Protein AF-A0A410FUV9-F1 (afdb_monomer_lite)

InterPro domains:
  IPR019660 Putative sensory transduction regulator YbjN [PF10722] (248-368)

Structure (mmCIF, N/CA/C/O backbone):
data_AF-A0A410FUV9-F1
#
_entry.id   AF-A0A410FUV9-F1
#
loop_
_atom_site.group_PDB
_atom_site.id
_atom_site.type_symbol
_atom_site.label_atom_id
_atom_site.label_alt_id
_atom_site.label_comp_id
_atom_site.label_asym_id
_atom_site.label_entity_id
_atom_site.label_seq_id
_atom_site.pdbx_PDB_ins_code
_atom_site.Cartn_x
_atom_site.Cartn_y
_atom_site.Cartn_z
_atom_site.occupancy
_atom_site.B_iso_or_equiv
_atom_site.auth_seq_id
_atom_site.auth_comp_id
_atom_site.auth_asym_id
_atom_site.auth_atom_id
_atom_site.pdbx_PDB_model_num
ATOM 1 N N . MET A 1 1 ? -54.037 -56.346 -24.428 1.00 43.12 1 MET A N 1
ATOM 2 C CA . MET A 1 1 ? -53.684 -55.117 -23.685 1.00 43.12 1 MET A CA 1
ATOM 3 C C . MET A 1 1 ? -52.452 -55.405 -22.838 1.00 43.12 1 MET A C 1
ATOM 5 O O . MET A 1 1 ? -52.560 -56.113 -21.849 1.00 43.12 1 MET A O 1
ATOM 9 N N . LYS A 1 2 ? -51.270 -54.979 -23.299 1.00 36.81 2 LYS A N 1
ATOM 10 C CA . LYS A 1 2 ? -49.978 -55.210 -22.632 1.00 36.81 2 LYS A CA 1
ATOM 11 C C . LYS A 1 2 ? -49.550 -53.918 -21.930 1.00 36.81 2 LYS A C 1
ATOM 13 O O . LYS A 1 2 ? -49.494 -52.871 -22.563 1.00 36.81 2 LYS A O 1
ATOM 18 N N . SER A 1 3 ? -49.294 -54.020 -20.630 1.00 30.70 3 SER A N 1
ATOM 19 C CA . SER A 1 3 ? -48.785 -52.955 -19.763 1.00 30.70 3 SER A CA 1
ATOM 20 C C . SER A 1 3 ? -47.339 -52.611 -20.144 1.00 30.70 3 SER A C 1
ATOM 22 O O . SER A 1 3 ? -46.472 -53.484 -20.126 1.00 30.70 3 SER A O 1
ATOM 24 N N . ILE A 1 4 ? -47.090 -51.350 -20.502 1.00 33.69 4 ILE A N 1
ATOM 25 C CA . ILE A 1 4 ? -45.752 -50.790 -20.724 1.00 33.69 4 ILE A CA 1
ATOM 26 C C . ILE A 1 4 ? -45.329 -50.105 -19.421 1.00 33.69 4 ILE A C 1
ATOM 28 O O . ILE A 1 4 ? -45.945 -49.128 -19.001 1.00 33.69 4 ILE A O 1
ATOM 32 N N . ARG A 1 5 ? -44.290 -50.632 -18.765 1.00 33.06 5 ARG A N 1
ATOM 33 C CA . ARG A 1 5 ? -43.603 -49.967 -17.649 1.00 33.06 5 ARG A CA 1
ATOM 34 C C . ARG A 1 5 ? -42.522 -49.053 -18.225 1.00 33.06 5 ARG A C 1
ATOM 36 O O . ARG A 1 5 ? -41.547 -49.548 -18.785 1.00 33.06 5 ARG A O 1
ATOM 43 N N . ALA A 1 6 ? -42.687 -47.742 -18.081 1.00 30.83 6 ALA A N 1
ATOM 44 C CA . ALA A 1 6 ? -41.638 -46.773 -18.378 1.00 30.83 6 ALA A CA 1
ATOM 45 C C . ALA A 1 6 ? -40.547 -46.855 -17.295 1.00 30.83 6 ALA A C 1
ATOM 47 O O . ALA A 1 6 ? -40.817 -46.644 -16.114 1.00 30.83 6 ALA A O 1
ATOM 48 N N . ARG A 1 7 ? -39.318 -47.198 -17.694 1.00 32.97 7 ARG A N 1
ATOM 49 C CA . ARG A 1 7 ? -38.120 -47.036 -16.862 1.00 32.97 7 ARG A CA 1
ATOM 50 C C . ARG A 1 7 ? -37.661 -45.585 -16.990 1.00 32.97 7 ARG A C 1
ATOM 52 O O . ARG A 1 7 ? -37.255 -45.173 -18.071 1.00 32.97 7 ARG A O 1
ATOM 59 N N . VAL A 1 8 ? -37.724 -44.833 -15.897 1.00 29.80 8 VAL A N 1
ATOM 60 C CA . VAL A 1 8 ? -37.040 -43.541 -15.773 1.00 29.80 8 VAL A CA 1
ATOM 61 C C . VAL A 1 8 ? -35.556 -43.840 -15.572 1.00 29.80 8 VAL A C 1
ATOM 63 O O . VAL A 1 8 ? -35.171 -44.435 -14.568 1.00 29.80 8 VAL A O 1
ATOM 66 N N . VAL A 1 9 ? -34.735 -43.488 -16.558 1.00 30.66 9 VAL A N 1
ATOM 67 C CA . VAL A 1 9 ? -33.275 -43.472 -16.431 1.00 30.66 9 VAL A CA 1
ATOM 68 C C . VAL A 1 9 ? -32.913 -42.122 -15.824 1.00 30.66 9 VAL A C 1
ATOM 70 O O . VAL A 1 9 ? -33.067 -41.089 -16.471 1.00 30.66 9 VAL A O 1
ATOM 73 N N . LEU A 1 10 ? -32.489 -42.127 -14.562 1.00 27.89 10 LEU A N 1
ATOM 74 C CA . LEU A 1 10 ? -31.948 -40.948 -13.899 1.00 27.89 10 LEU A CA 1
ATOM 75 C C . LEU A 1 10 ? -30.506 -40.765 -14.398 1.00 27.89 10 LEU A C 1
ATOM 77 O O . LEU A 1 10 ? -29.613 -41.515 -14.008 1.00 27.89 10 LEU A O 1
ATOM 81 N N . LEU A 1 11 ? -30.291 -39.821 -15.316 1.00 28.48 11 LEU A N 1
ATOM 82 C CA . LEU A 1 11 ? -28.950 -39.396 -15.712 1.00 28.48 11 LEU A CA 1
ATOM 83 C C . LEU A 1 11 ? -28.365 -38.582 -14.549 1.00 28.48 11 LEU A C 1
ATOM 85 O O . LEU A 1 11 ? -28.756 -37.437 -14.328 1.00 28.48 11 LEU A O 1
ATOM 89 N N . ALA A 1 12 ? -27.460 -39.180 -13.778 1.00 29.84 12 ALA A N 1
ATOM 90 C CA . ALA A 1 12 ? -26.637 -38.437 -12.836 1.00 29.84 12 ALA A CA 1
ATOM 91 C C . ALA A 1 12 ? -25.629 -37.610 -13.644 1.00 29.84 12 ALA A C 1
ATOM 93 O O . ALA A 1 12 ? -24.665 -38.148 -14.188 1.00 29.84 12 ALA A O 1
ATOM 94 N N . PHE A 1 13 ? -25.876 -36.306 -13.760 1.00 28.81 13 PHE A N 1
ATOM 95 C CA . PHE A 1 13 ? -24.854 -35.360 -14.190 1.00 28.81 13 PHE A CA 1
ATOM 96 C C . PHE A 1 13 ? -23.785 -35.316 -13.098 1.00 28.81 13 PHE A C 1
ATOM 98 O O . PHE A 1 13 ? -23.990 -34.740 -12.032 1.00 28.81 13 PHE A O 1
ATOM 105 N N . VAL A 1 14 ? -22.645 -35.953 -13.359 1.00 30.31 14 VAL A N 1
ATOM 106 C CA . VAL A 1 14 ? -21.410 -35.658 -12.638 1.00 30.31 14 VAL A CA 1
ATOM 107 C C . VAL A 1 14 ? -21.011 -34.255 -13.080 1.00 30.31 14 VAL A C 1
ATOM 109 O O . VAL A 1 14 ? -20.454 -34.067 -14.160 1.00 30.31 14 VAL A O 1
ATOM 112 N N . LEU A 1 15 ? -21.367 -33.255 -12.274 1.00 33.25 15 LEU A N 1
ATOM 113 C CA . LEU A 1 15 ? -20.724 -31.948 -12.308 1.00 33.25 15 LEU A CA 1
ATOM 114 C C . LEU A 1 15 ? -19.264 -32.185 -11.927 1.00 33.25 15 LEU A C 1
ATOM 116 O O . LEU A 1 15 ? -18.910 -32.215 -10.752 1.00 33.25 15 LEU A O 1
ATOM 120 N N . GLY A 1 16 ? -18.428 -32.431 -12.935 1.00 29.56 16 GLY A N 1
ATOM 121 C CA . GLY A 1 16 ? -16.996 -32.265 -12.788 1.00 29.56 16 GLY A CA 1
ATOM 122 C C . GLY A 1 16 ? -16.773 -30.809 -12.419 1.00 29.56 16 GLY A C 1
ATOM 123 O O . GLY A 1 16 ? -17.014 -29.922 -13.237 1.00 29.56 16 GLY A O 1
ATOM 124 N N . SER A 1 17 ? -16.379 -30.563 -11.173 1.00 31.97 17 SER A N 1
ATOM 125 C CA . SER A 1 17 ? -15.788 -29.294 -10.789 1.00 31.97 17 SER A CA 1
ATOM 126 C C . SER A 1 17 ? -14.594 -29.079 -11.714 1.00 31.97 17 SER A C 1
ATOM 128 O O . SER A 1 17 ? -13.573 -29.756 -11.580 1.00 31.97 17 SER A O 1
ATOM 130 N N . LEU A 1 18 ? -14.733 -28.178 -12.684 1.00 35.41 18 LEU A N 1
ATOM 131 C CA . LEU A 1 18 ? -13.576 -27.505 -13.248 1.00 35.41 18 LEU A CA 1
ATOM 132 C C . LEU A 1 18 ? -12.922 -26.819 -12.053 1.00 35.41 18 LEU A C 1
ATOM 134 O O . LEU A 1 18 ? -13.463 -25.849 -11.526 1.00 35.41 18 LEU A O 1
ATOM 138 N N . GLY A 1 19 ? -11.854 -27.428 -11.541 1.00 27.84 19 GLY A N 1
ATOM 139 C CA . GLY A 1 19 ? -11.061 -26.844 -10.478 1.00 27.84 19 GLY A CA 1
ATOM 140 C C . GLY A 1 19 ? -10.563 -25.504 -10.984 1.00 27.84 19 GLY A C 1
ATOM 141 O O . GLY A 1 19 ? -9.732 -25.453 -11.885 1.00 27.84 19 GLY A O 1
ATOM 142 N N . ILE A 1 20 ? -11.112 -24.427 -10.435 1.00 37.38 20 ILE A N 1
ATOM 143 C CA . ILE A 1 20 ? -10.386 -23.168 -10.379 1.00 37.38 20 ILE A CA 1
ATOM 144 C C . ILE A 1 20 ? -9.153 -23.516 -9.532 1.00 37.38 20 ILE A C 1
ATOM 146 O O . ILE A 1 20 ? -9.348 -24.007 -8.414 1.00 37.38 20 ILE A O 1
ATOM 150 N N . PRO A 1 21 ? -7.918 -23.404 -10.053 1.00 34.38 21 PRO A N 1
ATOM 151 C CA . PRO A 1 21 ? -6.745 -23.590 -9.213 1.00 34.38 21 PRO A CA 1
ATOM 152 C C . PRO A 1 21 ? -6.885 -22.623 -8.039 1.00 34.38 21 PRO A C 1
ATOM 154 O O . PRO A 1 21 ? -7.267 -21.468 -8.236 1.00 34.38 21 PRO A O 1
ATOM 157 N N . ALA A 1 22 ? -6.677 -23.118 -6.822 1.00 39.94 22 ALA A N 1
ATOM 158 C CA . ALA A 1 22 ? -6.631 -22.255 -5.658 1.00 39.94 22 ALA A CA 1
ATOM 159 C C . ALA A 1 22 ? -5.528 -21.218 -5.908 1.00 39.94 22 ALA A C 1
ATOM 161 O O . ALA A 1 22 ? -4.353 -21.564 -5.948 1.00 39.94 22 ALA A O 1
ATOM 162 N N . LEU A 1 23 ? -5.917 -19.971 -6.161 1.00 49.28 23 LEU A N 1
ATOM 163 C CA . LEU A 1 23 ? -5.011 -18.841 -6.031 1.00 49.28 23 LEU A CA 1
ATOM 164 C C . LEU A 1 23 ? -4.714 -18.711 -4.538 1.00 49.28 23 LEU A C 1
ATOM 166 O O . LEU A 1 23 ? -5.659 -18.561 -3.763 1.00 49.28 23 LEU A O 1
ATOM 170 N N . GLY A 1 24 ? -3.441 -18.778 -4.145 1.00 43.69 24 GLY A N 1
ATOM 171 C CA . GLY A 1 24 ? -3.033 -18.306 -2.821 1.00 43.69 24 GLY A CA 1
ATOM 172 C C . GLY A 1 24 ? -2.138 -19.212 -1.983 1.00 43.69 24 GLY A C 1
ATOM 173 O O . GLY A 1 24 ? -2.451 -19.397 -0.812 1.00 43.69 24 GLY A O 1
ATOM 174 N N . GLU A 1 25 ? -1.007 -19.694 -2.507 1.00 53.41 25 GLU A N 1
ATOM 175 C CA . GLU A 1 25 ? 0.095 -20.135 -1.622 1.00 53.41 25 GLU A CA 1
ATOM 176 C C . GLU A 1 25 ? 1.483 -19.563 -1.987 1.00 53.41 25 GLU A C 1
ATOM 178 O O . GLU A 1 25 ? 2.405 -19.692 -1.187 1.00 53.41 25 GLU A O 1
ATOM 183 N N . GLY A 1 26 ? 1.658 -18.875 -3.125 1.00 86.06 26 GLY A N 1
ATOM 184 C CA . GLY A 1 26 ? 2.983 -18.476 -3.612 1.00 86.06 26 GLY A CA 1
ATOM 185 C C . GLY A 1 26 ? 3.250 -16.972 -3.731 1.00 86.06 26 GLY A C 1
ATOM 186 O O . GLY A 1 26 ? 3.792 -16.568 -4.752 1.00 86.06 26 GLY A O 1
ATOM 187 N N . ILE A 1 27 ? 2.935 -16.115 -2.755 1.00 95.50 27 ILE A N 1
ATOM 188 C CA . ILE A 1 27 ? 3.417 -14.714 -2.797 1.00 95.50 27 ILE A CA 1
ATOM 189 C C . ILE A 1 27 ? 4.630 -14.559 -1.880 1.00 95.50 27 ILE A C 1
ATOM 191 O O . ILE A 1 27 ? 4.509 -14.800 -0.681 1.00 95.50 27 ILE A O 1
ATOM 195 N N . LEU A 1 28 ? 5.775 -14.159 -2.434 1.00 97.12 28 LEU A N 1
ATOM 196 C CA . LEU A 1 28 ? 6.979 -13.805 -1.674 1.00 97.12 28 LEU A CA 1
ATOM 197 C C . LEU A 1 28 ? 7.137 -12.289 -1.653 1.00 97.12 28 LEU A C 1
ATOM 199 O O . LEU A 1 28 ? 7.076 -11.655 -2.707 1.00 97.12 28 LEU A O 1
ATOM 203 N N . VAL A 1 29 ? 7.365 -11.725 -0.472 1.00 97.75 29 VAL A N 1
ATOM 204 C CA . VAL A 1 29 ? 7.548 -10.287 -0.269 1.00 97.75 29 VAL A CA 1
ATOM 205 C C . VAL A 1 29 ? 8.860 -10.054 0.465 1.00 97.75 29 VAL A C 1
ATOM 207 O O . VAL A 1 29 ? 8.989 -10.484 1.608 1.00 97.75 29 VAL A O 1
ATOM 210 N N . LEU A 1 30 ? 9.801 -9.359 -0.175 1.00 97.25 30 LEU A N 1
ATOM 211 C CA . LEU A 1 30 ? 10.862 -8.643 0.532 1.00 97.25 30 LEU A CA 1
ATOM 212 C C . LEU A 1 30 ? 10.319 -7.271 0.918 1.00 97.25 30 LEU A C 1
ATOM 214 O O . LEU A 1 30 ? 9.916 -6.517 0.032 1.00 97.25 30 LEU A O 1
ATOM 218 N N . ASN A 1 31 ? 10.262 -6.986 2.217 1.00 94.31 31 ASN A N 1
ATOM 219 C CA . ASN A 1 31 ? 9.719 -5.743 2.754 1.00 94.31 31 ASN A CA 1
ATOM 220 C C . ASN A 1 31 ? 10.755 -5.034 3.635 1.00 94.31 31 ASN A C 1
ATOM 222 O O . ASN A 1 31 ? 10.816 -5.220 4.849 1.00 94.31 31 ASN A O 1
ATOM 226 N N . GLU A 1 32 ? 11.555 -4.178 3.015 1.00 91.69 32 GLU A N 1
ATOM 227 C CA . GLU A 1 32 ? 12.624 -3.431 3.662 1.00 91.69 32 GLU A CA 1
ATOM 228 C C . GLU A 1 32 ? 12.410 -1.932 3.434 1.00 91.69 32 GLU A C 1
ATOM 230 O O . GLU A 1 32 ? 12.899 -1.327 2.483 1.00 91.69 32 GLU A O 1
ATOM 235 N N . GLN A 1 33 ? 11.653 -1.308 4.336 1.00 87.81 33 GLN A N 1
ATOM 236 C CA . GLN A 1 33 ? 11.325 0.112 4.245 1.00 87.81 33 GLN A CA 1
ATOM 237 C C . GLN A 1 33 ? 12.524 0.999 4.586 1.00 87.81 33 GLN A C 1
ATOM 239 O O . GLN A 1 33 ? 13.299 0.736 5.508 1.00 87.81 33 GLN A O 1
ATOM 244 N N . CYS A 1 34 ? 12.617 2.144 3.919 1.00 85.31 34 CYS A N 1
ATOM 245 C CA . CYS A 1 34 ? 13.549 3.186 4.318 1.00 85.31 34 CYS A CA 1
ATOM 246 C C . CYS A 1 34 ? 12.968 3.998 5.490 1.00 85.31 34 CYS A C 1
ATOM 248 O O . CYS A 1 34 ? 11.949 4.684 5.348 1.00 85.31 34 CYS A O 1
ATOM 250 N N . ASN A 1 35 ? 13.644 3.972 6.643 1.00 83.75 35 ASN A N 1
ATOM 251 C CA . ASN A 1 35 ? 13.339 4.761 7.843 1.00 83.75 35 ASN A CA 1
ATOM 252 C C . ASN A 1 35 ? 11.859 4.724 8.288 1.00 83.75 35 ASN A C 1
ATOM 254 O O . ASN A 1 35 ? 11.478 3.896 9.108 1.00 83.75 35 ASN A O 1
ATOM 258 N N . LYS A 1 36 ? 11.051 5.686 7.817 1.00 80.44 36 LYS A N 1
ATOM 259 C CA . LYS A 1 36 ? 9.639 5.913 8.189 1.00 80.44 36 LYS A CA 1
ATOM 260 C C . LYS A 1 36 ? 8.681 5.830 6.993 1.00 80.44 36 LYS A C 1
ATOM 262 O O . LYS A 1 36 ? 7.549 6.297 7.100 1.00 80.44 36 LYS A O 1
ATOM 267 N N . SER A 1 37 ? 9.144 5.309 5.861 1.00 87.00 37 SER A N 1
ATOM 268 C CA . SER A 1 37 ? 8.282 5.034 4.711 1.00 87.00 37 SER A CA 1
ATOM 269 C C . SER A 1 37 ? 7.283 3.916 5.034 1.00 87.00 37 SER A C 1
ATOM 271 O O . SER A 1 37 ? 7.492 3.109 5.945 1.00 87.00 37 SER A O 1
ATOM 273 N N . ALA A 1 38 ? 6.135 3.942 4.360 1.00 90.88 38 ALA A N 1
ATOM 274 C CA . ALA A 1 38 ? 5.029 3.037 4.638 1.00 90.88 38 ALA A CA 1
ATOM 275 C C . ALA A 1 38 ? 5.177 1.691 3.909 1.00 90.88 38 ALA A C 1
ATOM 277 O O . ALA A 1 38 ? 5.318 1.657 2.690 1.00 90.88 38 ALA A O 1
ATOM 278 N N . ALA A 1 39 ? 5.013 0.586 4.642 1.00 92.50 39 ALA A N 1
ATOM 279 C CA . ALA A 1 39 ? 4.965 -0.763 4.078 1.00 92.50 39 ALA A CA 1
ATOM 280 C C . ALA A 1 39 ? 3.603 -1.048 3.419 1.00 92.50 39 ALA A C 1
ATOM 282 O O . ALA A 1 39 ? 2.671 -1.545 4.059 1.00 92.50 39 ALA A O 1
ATOM 283 N N . PHE A 1 40 ? 3.462 -0.714 2.135 1.00 95.94 40 PHE A N 1
ATOM 284 C CA . PHE A 1 40 ? 2.173 -0.821 1.444 1.00 95.94 40 PHE A CA 1
ATOM 285 C C . PHE A 1 40 ? 1.820 -2.232 0.969 1.00 95.94 40 PHE A C 1
ATOM 287 O O . PHE A 1 40 ? 0.635 -2.566 0.939 1.00 95.94 40 PHE A O 1
ATOM 294 N N . PHE A 1 41 ? 2.795 -3.081 0.634 1.00 97.19 41 PHE A N 1
ATOM 295 C CA . PHE A 1 41 ? 2.502 -4.422 0.115 1.00 97.19 41 PHE A CA 1
ATOM 296 C C . PHE A 1 41 ? 1.900 -5.386 1.140 1.00 97.19 41 PHE A C 1
ATOM 298 O O . PHE A 1 41 ? 0.873 -5.981 0.805 1.00 97.19 41 PHE A O 1
ATOM 305 N N . PRO A 1 42 ? 2.425 -5.513 2.375 1.00 95.06 42 PRO A N 1
ATOM 306 C CA . PRO A 1 42 ? 1.755 -6.294 3.417 1.00 95.06 42 PRO A CA 1
ATOM 307 C C . PRO A 1 42 ? 0.298 -5.850 3.620 1.00 95.06 42 PRO A C 1
ATOM 309 O O . PRO A 1 42 ? -0.627 -6.655 3.538 1.00 95.06 42 PRO A O 1
ATOM 312 N N . ALA A 1 43 ? 0.072 -4.536 3.740 1.00 94.12 43 ALA A N 1
ATOM 313 C CA . ALA A 1 43 ? -1.265 -3.969 3.909 1.00 94.12 43 ALA A CA 1
ATOM 314 C C . ALA A 1 43 ? -2.192 -4.225 2.703 1.00 94.12 43 ALA A C 1
ATOM 316 O O . ALA A 1 43 ? -3.389 -4.465 2.881 1.00 94.12 43 ALA A O 1
ATOM 317 N N . ALA A 1 44 ? -1.664 -4.179 1.477 1.00 95.75 44 ALA A N 1
ATOM 318 C CA . ALA A 1 44 ? -2.417 -4.491 0.266 1.00 95.75 44 ALA A CA 1
ATOM 319 C C . ALA A 1 44 ? -2.808 -5.974 0.215 1.00 95.75 44 ALA A C 1
ATOM 321 O O . ALA A 1 44 ? -3.959 -6.297 -0.074 1.00 95.75 44 ALA A O 1
ATOM 322 N N . LEU A 1 45 ? -1.879 -6.878 0.523 1.00 94.31 45 LEU A N 1
ATOM 323 C CA . LEU A 1 45 ? -2.119 -8.322 0.518 1.00 94.31 45 LEU A CA 1
ATOM 324 C C . LEU A 1 45 ? -3.162 -8.718 1.570 1.00 94.31 45 LEU A C 1
ATOM 326 O O . LEU A 1 45 ? -4.112 -9.434 1.240 1.00 94.31 45 LEU A O 1
ATOM 330 N N . ASP A 1 46 ? -3.071 -8.152 2.776 1.00 90.88 46 ASP A N 1
ATOM 331 C CA . ASP A 1 46 ? -4.078 -8.303 3.831 1.00 90.88 46 ASP A CA 1
ATOM 332 C C . ASP A 1 46 ? -5.456 -7.797 3.385 1.00 90.88 46 ASP A C 1
ATOM 334 O O . ASP A 1 46 ? -6.471 -8.482 3.551 1.00 90.88 46 ASP A O 1
ATOM 338 N N . ALA A 1 47 ? -5.514 -6.608 2.775 1.00 87.19 47 ALA A N 1
ATOM 339 C CA . ALA A 1 47 ? -6.762 -6.016 2.295 1.00 87.19 47 ALA A CA 1
ATOM 340 C C . ALA A 1 47 ? -7.425 -6.841 1.177 1.00 87.19 47 ALA A C 1
ATOM 342 O O . ALA A 1 47 ? -8.656 -6.869 1.067 1.00 87.19 47 ALA A O 1
ATOM 343 N N . LEU A 1 48 ? -6.621 -7.523 0.359 1.00 88.19 48 LEU A N 1
ATOM 344 C CA . LEU A 1 48 ? -7.084 -8.420 -0.699 1.00 88.19 48 LEU A CA 1
ATOM 345 C C . LEU A 1 48 ? -7.362 -9.848 -0.196 1.00 88.19 48 LEU A C 1
ATOM 347 O O . LEU A 1 48 ? -7.929 -10.647 -0.943 1.00 88.19 48 LEU A O 1
ATOM 351 N N . GLY A 1 49 ? -7.029 -10.161 1.061 1.00 88.06 49 GLY A N 1
ATOM 352 C CA . GLY A 1 49 ? -7.225 -11.479 1.665 1.00 88.06 49 GLY A CA 1
ATOM 353 C C . GLY A 1 49 ? -6.303 -12.554 1.087 1.00 88.06 49 GLY A C 1
ATOM 354 O O . GLY A 1 49 ? -6.720 -13.707 0.959 1.00 88.06 49 GLY A O 1
ATOM 355 N N . LEU A 1 50 ? -5.086 -12.174 0.692 1.00 87.00 50 LEU A N 1
ATOM 356 C CA . LEU A 1 50 ? -4.100 -13.061 0.080 1.00 87.00 50 LEU A CA 1
ATOM 357 C C . LEU A 1 50 ? -3.056 -13.493 1.109 1.00 87.00 50 LEU A C 1
ATOM 359 O O . LEU A 1 50 ? -2.484 -12.664 1.809 1.00 87.00 50 LEU A O 1
ATOM 363 N N . ALA A 1 51 ? -2.787 -14.796 1.174 1.00 89.69 51 ALA A N 1
ATOM 364 C CA . ALA A 1 51 ? -1.678 -15.318 1.960 1.00 89.69 51 ALA A CA 1
ATOM 365 C C . ALA A 1 51 ? -0.341 -14.998 1.276 1.00 89.69 51 ALA A C 1
ATOM 367 O O . ALA A 1 51 ? -0.228 -15.085 0.050 1.00 89.69 51 ALA A O 1
ATOM 368 N N . TYR A 1 52 ? 0.667 -14.659 2.075 1.00 93.62 52 TYR A N 1
ATOM 369 C CA . TYR A 1 52 ? 2.001 -14.323 1.594 1.00 93.62 52 TYR A CA 1
ATOM 370 C C . TYR A 1 52 ? 3.081 -14.742 2.597 1.00 93.62 52 TYR A C 1
ATOM 372 O O . TYR A 1 52 ? 2.814 -14.937 3.783 1.00 93.62 52 TYR A O 1
ATOM 380 N N . THR A 1 53 ? 4.299 -14.920 2.092 1.00 94.50 53 THR A N 1
ATOM 381 C CA . THR A 1 53 ? 5.515 -15.105 2.882 1.00 94.50 53 THR A CA 1
ATOM 382 C C . THR A 1 53 ? 6.281 -13.792 2.869 1.00 94.50 53 THR A C 1
ATOM 384 O O . THR A 1 53 ? 6.743 -13.359 1.815 1.00 94.50 53 THR A O 1
ATOM 387 N N . GLU A 1 54 ? 6.389 -13.160 4.032 1.00 94.88 54 GLU A N 1
ATOM 388 C CA . GLU A 1 54 ? 7.174 -11.943 4.232 1.00 94.88 54 GLU A CA 1
ATOM 389 C C . GLU A 1 54 ? 8.561 -12.291 4.761 1.00 94.88 54 GLU A C 1
ATOM 391 O O . GLU A 1 54 ? 8.697 -13.099 5.684 1.00 94.88 54 GLU A O 1
ATOM 396 N N . VAL A 1 55 ? 9.573 -11.658 4.187 1.00 94.56 55 VAL A N 1
ATOM 397 C CA . VAL A 1 55 ? 10.955 -11.662 4.662 1.00 94.56 55 VAL A CA 1
ATOM 398 C C . VAL A 1 55 ? 11.444 -10.218 4.720 1.00 94.56 55 VAL A C 1
ATOM 400 O O . VAL A 1 55 ? 11.038 -9.382 3.913 1.00 94.56 55 VAL A O 1
ATOM 403 N N . ASN A 1 56 ? 12.301 -9.929 5.695 1.00 92.25 56 ASN A N 1
ATOM 404 C CA . ASN A 1 56 ? 12.732 -8.565 6.023 1.00 92.25 56 ASN A CA 1
ATOM 405 C C . ASN A 1 56 ? 14.255 -8.411 5.939 1.00 92.25 56 ASN A C 1
ATOM 407 O O . ASN A 1 56 ? 14.822 -7.523 6.572 1.00 92.25 56 ASN A O 1
ATOM 411 N N . ASP A 1 57 ? 14.906 -9.330 5.231 1.00 92.44 57 ASP A N 1
ATOM 412 C CA . ASP A 1 57 ? 16.303 -9.226 4.858 1.00 92.44 57 ASP A CA 1
ATOM 413 C C . ASP A 1 57 ? 16.555 -9.941 3.529 1.00 92.44 57 ASP A C 1
ATOM 415 O O . ASP A 1 57 ? 15.926 -10.948 3.177 1.00 92.44 57 ASP A O 1
ATOM 419 N N . GLU A 1 58 ? 17.515 -9.395 2.804 1.00 94.88 58 GLU A N 1
ATOM 420 C CA . GLU A 1 58 ? 17.986 -9.870 1.511 1.00 94.88 58 GLU A CA 1
ATOM 421 C C . GLU A 1 58 ? 18.390 -11.355 1.475 1.00 94.88 58 GLU A C 1
ATOM 423 O O . GLU A 1 58 ? 18.112 -12.045 0.488 1.00 94.88 58 GLU A O 1
ATOM 428 N N . TYR A 1 59 ? 19.011 -11.878 2.535 1.00 94.31 59 TYR A N 1
ATOM 429 C CA . TYR A 1 59 ? 19.558 -13.235 2.524 1.00 94.31 59 TYR A CA 1
ATOM 430 C C . TYR A 1 59 ? 18.450 -14.281 2.672 1.00 94.31 59 TYR A C 1
ATOM 432 O O . TYR A 1 59 ? 18.412 -15.269 1.929 1.00 94.31 59 TYR A O 1
ATOM 440 N N . ASP A 1 60 ? 17.508 -14.054 3.586 1.00 94.50 60 ASP A N 1
ATOM 441 C CA . ASP A 1 60 ? 16.323 -14.897 3.735 1.00 94.50 60 ASP A CA 1
ATOM 442 C C . ASP A 1 60 ? 15.438 -14.830 2.480 1.00 94.50 60 ASP A C 1
ATOM 444 O O . ASP A 1 60 ? 14.891 -15.854 2.055 1.00 94.50 60 ASP A O 1
ATOM 448 N N . PHE A 1 61 ? 15.370 -13.671 1.814 1.00 96.44 61 PHE A N 1
ATOM 449 C CA . PHE A 1 61 ? 14.719 -13.545 0.509 1.00 96.44 61 PHE A CA 1
ATOM 450 C C . PHE A 1 61 ? 15.387 -14.392 -0.571 1.00 96.44 61 PHE A C 1
ATOM 452 O O . PHE A 1 61 ? 14.702 -15.157 -1.256 1.00 96.44 61 PHE A O 1
ATOM 459 N N . PHE A 1 62 ? 16.712 -14.318 -0.701 1.00 96.94 62 PHE A N 1
ATOM 460 C CA . PHE A 1 62 ? 17.461 -15.148 -1.641 1.00 96.94 62 PHE A CA 1
ATOM 461 C C . PHE A 1 62 ? 17.202 -16.641 -1.416 1.00 96.94 62 PHE A C 1
ATOM 463 O O . PHE A 1 62 ? 16.925 -17.390 -2.362 1.00 96.94 62 PHE A O 1
ATOM 470 N N . LEU A 1 63 ? 17.250 -17.087 -0.156 1.00 95.75 63 LEU A N 1
ATOM 471 C CA . LEU A 1 63 ? 16.980 -18.476 0.202 1.00 95.75 63 LEU A CA 1
ATOM 472 C C . LEU A 1 63 ? 15.535 -18.883 -0.103 1.00 95.75 63 LEU A C 1
ATOM 474 O O . LEU A 1 63 ? 15.314 -19.984 -0.606 1.00 95.75 63 LEU A O 1
ATOM 478 N N . ALA A 1 64 ? 14.554 -18.020 0.157 1.00 94.50 64 ALA A N 1
ATOM 479 C CA . ALA A 1 64 ? 13.152 -18.290 -0.154 1.00 94.50 64 ALA A CA 1
ATOM 480 C C . ALA A 1 64 ? 12.900 -18.366 -1.671 1.00 94.50 64 ALA A C 1
ATOM 482 O O . ALA A 1 64 ? 12.189 -19.259 -2.147 1.00 94.50 64 ALA A O 1
ATOM 483 N N . LEU A 1 65 ? 13.516 -17.468 -2.445 1.00 95.56 65 LEU A N 1
ATOM 484 C CA . LEU A 1 65 ? 13.385 -17.419 -3.900 1.00 95.56 65 LEU A CA 1
ATOM 485 C C . LEU A 1 65 ? 14.032 -18.639 -4.577 1.00 95.56 65 LEU A C 1
ATOM 487 O O . LEU A 1 65 ? 13.462 -19.199 -5.512 1.00 95.56 65 LEU A O 1
ATOM 491 N N . THR A 1 66 ? 15.196 -19.086 -4.094 1.00 95.00 66 THR A N 1
ATOM 492 C CA . THR A 1 66 ? 15.976 -20.175 -4.717 1.00 95.00 66 THR A CA 1
ATOM 493 C C . THR A 1 66 ? 15.737 -21.559 -4.104 1.00 95.00 66 THR A C 1
ATOM 495 O O . THR A 1 66 ? 15.978 -22.579 -4.753 1.00 95.00 66 THR A O 1
ATOM 498 N N . GLY A 1 67 ? 15.224 -21.626 -2.874 1.00 85.62 67 GLY A N 1
ATOM 499 C CA . GLY A 1 67 ? 15.095 -22.841 -2.061 1.00 85.62 67 GLY A CA 1
ATOM 500 C C . GLY A 1 67 ? 13.952 -23.791 -2.434 1.00 85.62 67 GLY A C 1
ATOM 501 O O . GLY A 1 67 ? 13.724 -24.769 -1.723 1.00 85.62 67 GLY A O 1
ATOM 502 N N . GLY A 1 68 ? 13.243 -23.541 -3.539 1.00 67.25 68 GLY A N 1
ATOM 503 C CA . GLY A 1 68 ? 12.200 -24.431 -4.066 1.00 67.25 68 GLY A CA 1
ATOM 504 C C . GLY A 1 68 ? 10.757 -23.973 -3.839 1.00 67.25 68 GLY A C 1
ATOM 505 O O . GLY A 1 68 ? 9.844 -24.773 -4.044 1.00 67.25 68 GLY A O 1
ATOM 506 N N . GLY A 1 69 ? 10.537 -22.715 -3.447 1.00 68.19 69 GLY A N 1
ATOM 507 C CA . GLY A 1 69 ? 9.204 -22.111 -3.460 1.00 68.19 69 GLY A CA 1
ATOM 508 C C . GLY A 1 69 ? 8.672 -21.961 -4.889 1.00 68.19 69 GLY A C 1
ATOM 509 O O . GLY A 1 69 ? 9.378 -21.488 -5.779 1.00 68.19 69 GLY A O 1
ATOM 510 N N . SER A 1 70 ? 7.426 -22.377 -5.131 1.00 82.25 70 SER A N 1
ATOM 511 C CA . SER A 1 70 ? 6.701 -22.044 -6.360 1.00 82.25 70 SER A CA 1
ATOM 512 C C . SER A 1 70 ? 5.923 -20.756 -6.125 1.00 82.25 70 SER A C 1
ATOM 514 O O . SER A 1 70 ? 4.811 -20.792 -5.597 1.00 82.25 70 SER A O 1
ATOM 516 N N . TRP A 1 71 ? 6.536 -19.629 -6.468 1.00 93.88 71 TRP A N 1
ATOM 517 C CA . TRP A 1 71 ? 5.920 -18.320 -6.303 1.00 93.88 71 TRP A CA 1
ATOM 518 C C . TRP A 1 71 ? 5.028 -17.993 -7.514 1.00 93.88 71 TRP A C 1
ATOM 520 O O . TRP A 1 71 ? 5.420 -18.186 -8.663 1.00 93.88 71 TRP A O 1
ATOM 530 N N . ASP A 1 72 ? 3.811 -17.527 -7.253 1.00 94.00 72 ASP A N 1
ATOM 531 C CA . ASP A 1 72 ? 2.888 -16.927 -8.218 1.00 94.00 72 ASP A CA 1
ATOM 532 C C . ASP A 1 72 ? 3.245 -15.452 -8.470 1.00 94.00 72 ASP A C 1
ATOM 534 O O . ASP A 1 72 ? 3.027 -14.925 -9.563 1.00 94.00 72 ASP A O 1
ATOM 538 N N . LEU A 1 73 ? 3.794 -14.786 -7.449 1.00 96.88 73 LEU A N 1
ATOM 539 C CA . LEU A 1 73 ? 4.207 -13.387 -7.466 1.00 96.88 73 LEU A CA 1
ATOM 540 C C . LEU A 1 73 ? 5.380 -13.179 -6.502 1.00 96.88 73 LEU A C 1
ATOM 542 O O . LEU A 1 73 ? 5.348 -13.634 -5.362 1.00 96.88 73 LEU A O 1
ATOM 546 N N . VAL A 1 74 ? 6.392 -12.451 -6.965 1.00 98.25 74 VAL A N 1
ATOM 547 C CA . VAL A 1 74 ? 7.492 -11.950 -6.138 1.00 98.25 74 VAL A CA 1
ATOM 548 C C . VAL A 1 74 ? 7.387 -10.428 -6.072 1.00 98.25 74 VAL A C 1
ATOM 550 O O . VAL A 1 74 ? 7.264 -9.763 -7.099 1.00 98.25 74 VAL A O 1
ATOM 553 N N . ILE A 1 75 ? 7.407 -9.880 -4.865 1.00 98.56 75 ILE A N 1
ATOM 554 C CA . ILE A 1 75 ? 7.396 -8.444 -4.589 1.00 98.56 75 ILE A CA 1
ATOM 555 C C . ILE A 1 75 ? 8.720 -8.102 -3.920 1.00 98.56 75 ILE A C 1
ATOM 557 O O . ILE A 1 75 ? 9.072 -8.688 -2.898 1.00 98.56 75 ILE A O 1
ATOM 561 N N . VAL A 1 76 ? 9.436 -7.150 -4.506 1.00 98.25 76 VAL A N 1
ATOM 562 C CA . VAL A 1 76 ? 10.663 -6.581 -3.952 1.00 98.25 76 VAL A CA 1
ATOM 563 C C . VAL A 1 76 ? 10.382 -5.127 -3.601 1.00 98.25 76 VAL A C 1
ATOM 565 O O . VAL A 1 76 ? 10.309 -4.277 -4.489 1.00 98.25 76 VAL A O 1
ATOM 568 N N . ASP A 1 77 ? 10.172 -4.862 -2.316 1.00 96.00 77 ASP A N 1
ATOM 569 C CA . ASP A 1 77 ? 10.050 -3.520 -1.757 1.00 96.00 77 ASP A CA 1
ATOM 570 C C . ASP A 1 77 ? 11.295 -3.232 -0.904 1.00 96.00 77 ASP A C 1
ATOM 572 O O . ASP A 1 77 ? 11.283 -3.446 0.306 1.00 96.00 77 ASP A O 1
ATOM 576 N N . GLU A 1 78 ? 12.401 -2.858 -1.564 1.00 93.00 78 GLU A N 1
ATOM 577 C CA . GLU A 1 78 ? 13.734 -2.782 -0.948 1.00 93.00 78 GLU A CA 1
ATOM 578 C C . GLU A 1 78 ? 14.313 -1.363 -0.932 1.00 93.00 78 GLU A C 1
ATOM 580 O O . GLU A 1 78 ? 14.623 -0.778 -1.976 1.00 93.00 78 GLU A O 1
ATOM 585 N N . TYR A 1 79 ? 14.549 -0.845 0.269 1.00 87.56 79 TYR A N 1
ATOM 586 C CA . TYR A 1 79 ? 15.125 0.473 0.512 1.00 87.56 79 TYR A CA 1
ATOM 587 C C . TYR A 1 79 ? 16.071 0.575 1.710 1.00 87.56 79 TYR A C 1
ATOM 589 O O . TYR A 1 79 ? 16.610 1.655 1.964 1.00 87.56 79 TYR A O 1
ATOM 597 N N . SER A 1 80 ? 16.269 -0.502 2.460 1.00 85.56 80 SER A N 1
ATOM 598 C CA . SER A 1 80 ? 17.078 -0.501 3.678 1.00 85.56 80 SER A CA 1
ATOM 599 C C . SER A 1 80 ? 18.491 -1.028 3.428 1.00 85.56 80 SER A C 1
ATOM 601 O O . SER A 1 80 ? 19.464 -0.513 3.990 1.00 85.56 80 SER A O 1
ATOM 603 N N . SER A 1 81 ? 18.616 -2.015 2.547 1.00 87.56 81 SER A N 1
ATOM 604 C CA . SER A 1 81 ? 19.833 -2.762 2.300 1.00 87.56 81 SER A CA 1
ATOM 605 C C . SER A 1 81 ? 20.165 -2.818 0.805 1.00 87.56 81 SER A C 1
ATOM 607 O O . SER A 1 81 ? 19.380 -2.459 -0.077 1.00 87.56 81 SER A O 1
ATOM 609 N N . ARG A 1 82 ? 21.414 -3.175 0.499 1.00 92.25 82 ARG A N 1
ATOM 610 C CA . ARG A 1 82 ? 21.838 -3.443 -0.876 1.00 92.25 82 ARG A CA 1
ATOM 611 C C . ARG A 1 82 ? 21.573 -4.914 -1.181 1.00 92.25 82 ARG A C 1
ATOM 613 O O . ARG A 1 82 ? 22.052 -5.765 -0.438 1.00 92.25 82 ARG A O 1
ATOM 620 N N . LEU A 1 83 ? 20.941 -5.190 -2.320 1.00 96.19 83 LEU A N 1
ATOM 621 C CA . LEU A 1 83 ? 20.808 -6.542 -2.854 1.00 96.19 83 LEU A CA 1
ATOM 622 C C . LEU A 1 83 ? 22.150 -7.026 -3.411 1.00 96.19 83 LEU A C 1
ATOM 624 O O . LEU A 1 83 ? 22.798 -6.306 -4.179 1.00 96.19 83 LEU A O 1
ATOM 628 N N . TYR A 1 84 ? 22.594 -8.225 -3.026 1.00 96.81 84 TYR A N 1
ATOM 629 C CA . TYR A 1 84 ? 23.799 -8.807 -3.615 1.00 96.81 84 TYR A CA 1
ATOM 630 C C . TYR A 1 84 ? 23.533 -9.288 -5.046 1.00 96.81 84 TYR A C 1
ATOM 632 O O . TYR A 1 84 ? 22.402 -9.607 -5.417 1.00 96.81 84 TYR A O 1
ATOM 640 N N . ASP A 1 85 ? 24.603 -9.385 -5.840 1.00 97.00 85 ASP A N 1
ATOM 641 C CA . ASP A 1 85 ? 24.539 -9.804 -7.245 1.00 97.00 85 ASP A CA 1
ATOM 642 C C . ASP A 1 85 ? 23.822 -11.160 -7.409 1.00 97.00 85 ASP A C 1
ATOM 644 O O . ASP A 1 85 ? 23.002 -11.305 -8.308 1.00 97.00 85 ASP A O 1
ATOM 648 N N . ASP A 1 86 ? 24.038 -12.116 -6.494 1.00 97.44 86 ASP A N 1
ATOM 649 C CA . ASP A 1 86 ? 23.364 -13.426 -6.516 1.00 97.44 86 ASP A CA 1
ATOM 650 C C . ASP A 1 86 ? 21.831 -13.304 -6.381 1.00 97.44 86 ASP A C 1
ATOM 652 O O . ASP A 1 86 ? 21.081 -14.069 -6.995 1.00 97.44 86 ASP A O 1
ATOM 656 N N . THR A 1 87 ? 21.346 -12.324 -5.615 1.00 97.94 87 THR A N 1
ATOM 657 C CA . THR A 1 87 ? 19.914 -12.051 -5.430 1.00 97.94 87 THR A CA 1
ATOM 658 C C . THR A 1 87 ? 19.315 -11.361 -6.642 1.00 97.94 87 THR A C 1
ATOM 660 O O . THR A 1 87 ? 18.243 -11.757 -7.107 1.00 97.94 87 THR A O 1
ATOM 663 N N . LEU A 1 88 ? 20.022 -10.383 -7.210 1.00 98.38 88 LEU A N 1
ATOM 664 C CA . LEU A 1 88 ? 19.622 -9.737 -8.461 1.00 98.38 88 LEU A CA 1
ATOM 665 C C . LEU A 1 88 ? 19.567 -10.753 -9.615 1.00 98.38 88 LEU A C 1
ATOM 667 O O . LEU A 1 88 ? 18.584 -10.792 -10.360 1.00 98.38 88 LEU A O 1
ATOM 671 N N . ASP A 1 89 ? 20.562 -11.636 -9.711 1.00 98.06 89 ASP A N 1
ATOM 672 C CA . ASP A 1 89 ? 20.601 -12.729 -10.683 1.00 98.06 89 ASP A CA 1
ATOM 673 C C . ASP A 1 89 ? 19.451 -13.723 -10.465 1.00 98.06 89 ASP A C 1
ATOM 675 O O . ASP A 1 89 ? 18.831 -14.171 -11.434 1.00 98.06 89 ASP A O 1
ATOM 679 N N . ALA A 1 90 ? 19.109 -14.044 -9.212 1.00 97.94 90 ALA A N 1
ATOM 680 C CA . ALA A 1 90 ? 17.972 -14.907 -8.894 1.00 97.94 90 ALA A CA 1
ATOM 681 C C . ALA A 1 90 ? 16.628 -14.279 -9.308 1.00 97.94 90 ALA A C 1
ATOM 683 O O . ALA A 1 90 ? 15.787 -14.967 -9.897 1.00 97.94 90 ALA A O 1
ATOM 684 N N . ILE A 1 91 ? 16.436 -12.976 -9.071 1.00 98.44 91 ILE A N 1
ATOM 685 C CA . ILE A 1 91 ? 15.248 -12.234 -9.523 1.00 98.44 91 ILE A CA 1
ATOM 686 C C . ILE A 1 91 ? 15.169 -12.254 -11.055 1.00 98.44 91 ILE A C 1
ATOM 688 O O . ILE A 1 91 ? 14.131 -12.610 -11.622 1.00 98.44 91 ILE A O 1
ATOM 692 N N . ALA A 1 92 ? 16.267 -11.933 -11.743 1.00 98.38 92 ALA A N 1
ATOM 693 C CA . ALA A 1 92 ? 16.321 -11.945 -13.201 1.00 98.38 92 ALA A CA 1
ATOM 694 C C . ALA A 1 92 ? 16.036 -13.345 -13.775 1.00 98.38 92 ALA A C 1
ATOM 696 O O . ALA A 1 92 ? 15.252 -13.489 -14.719 1.00 98.38 92 ALA A O 1
ATOM 697 N N . ALA A 1 93 ? 16.604 -14.396 -13.178 1.00 97.25 93 ALA A N 1
ATOM 698 C CA . ALA A 1 93 ? 16.349 -15.780 -13.568 1.00 97.25 93 ALA A CA 1
ATOM 699 C C . ALA A 1 93 ? 14.874 -16.170 -13.384 1.00 97.25 93 ALA A C 1
ATOM 701 O O . ALA A 1 93 ? 14.301 -16.835 -14.252 1.00 97.25 93 ALA A O 1
ATOM 702 N N . TYR A 1 94 ? 14.236 -15.720 -12.301 1.00 97.25 94 TYR A N 1
ATOM 703 C CA . TYR A 1 94 ? 12.813 -15.942 -12.060 1.00 97.25 94 TYR A CA 1
ATOM 704 C C . TYR A 1 94 ? 11.933 -15.256 -13.122 1.00 97.25 94 TYR A C 1
ATOM 706 O O . TYR A 1 94 ? 11.0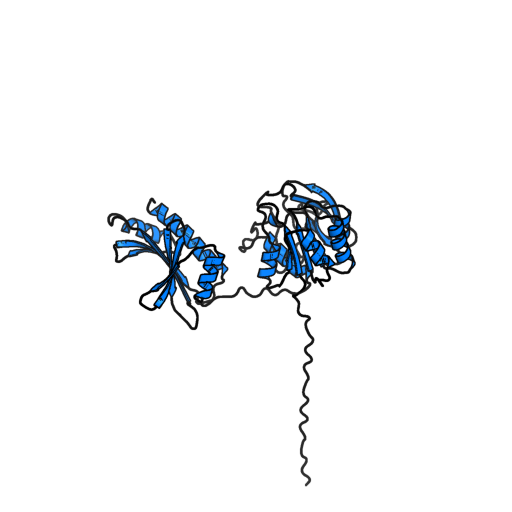09 -15.880 -13.651 1.00 97.25 94 TYR A O 1
ATOM 714 N N . ILE A 1 95 ? 12.261 -14.024 -13.531 1.00 96.94 95 ILE A N 1
ATOM 715 C CA . ILE A 1 95 ? 11.569 -13.320 -14.628 1.00 96.94 95 ILE A CA 1
ATOM 716 C C . ILE A 1 95 ? 11.697 -14.094 -15.949 1.00 96.94 95 ILE A C 1
ATOM 718 O O . ILE A 1 95 ? 10.690 -14.341 -16.631 1.00 96.94 95 ILE A O 1
ATOM 722 N N . VAL A 1 96 ? 12.918 -14.524 -16.293 1.00 95.06 96 VAL A N 1
ATOM 723 C CA . VAL A 1 96 ? 13.211 -15.315 -17.503 1.00 95.06 96 VAL A CA 1
ATOM 724 C C . VAL A 1 96 ? 12.449 -16.643 -17.502 1.00 95.06 96 VAL A C 1
ATOM 726 O O . VAL A 1 96 ? 11.974 -17.082 -18.550 1.00 95.06 96 VAL A O 1
ATOM 729 N N . ALA A 1 97 ? 12.273 -17.264 -16.334 1.00 93.75 97 ALA A N 1
ATOM 730 C CA . ALA A 1 97 ? 11.545 -18.520 -16.175 1.00 93.75 97 ALA A CA 1
ATOM 731 C C . ALA A 1 97 ? 10.015 -18.396 -16.318 1.00 93.75 97 ALA A C 1
ATOM 733 O O . ALA A 1 97 ? 9.321 -19.411 -16.267 1.00 93.75 97 ALA A O 1
ATOM 734 N N . GLY A 1 98 ? 9.472 -17.191 -16.514 1.00 91.38 98 GLY A N 1
ATOM 735 C CA . GLY A 1 98 ? 8.024 -16.979 -16.611 1.00 91.38 98 GLY A CA 1
ATOM 736 C C . GLY A 1 98 ? 7.401 -16.329 -15.372 1.00 91.38 98 GLY A C 1
ATOM 737 O O . GLY A 1 98 ? 6.194 -16.085 -15.370 1.00 91.38 98 GLY A O 1
ATOM 738 N N . GLY A 1 99 ? 8.204 -16.014 -14.353 1.00 94.56 99 GLY A N 1
ATOM 739 C CA . GLY A 1 99 ? 7.758 -15.415 -13.101 1.00 94.56 99 GLY A CA 1
ATOM 740 C C . GLY A 1 99 ? 7.126 -14.034 -13.267 1.00 94.56 99 GLY A C 1
ATOM 741 O O . GLY A 1 99 ? 7.331 -13.349 -14.277 1.00 94.56 99 GLY A O 1
ATOM 742 N N . ARG A 1 100 ? 6.337 -13.644 -12.263 1.00 97.62 100 ARG A N 1
ATOM 743 C CA . ARG A 1 100 ? 5.720 -12.318 -12.146 1.00 97.62 100 ARG A CA 1
ATOM 744 C C . ARG A 1 100 ? 6.387 -11.544 -11.018 1.00 97.62 100 ARG A C 1
ATOM 746 O O . ARG A 1 100 ? 6.487 -12.078 -9.913 1.00 97.62 100 ARG A O 1
ATOM 753 N N . VAL A 1 101 ? 6.843 -10.325 -11.296 1.00 98.50 101 VAL A N 1
ATOM 754 C CA . VAL A 1 101 ? 7.641 -9.543 -10.341 1.00 98.50 101 VAL A CA 1
ATOM 755 C C . VAL A 1 101 ? 7.182 -8.097 -10.281 1.00 98.50 101 VAL A C 1
ATOM 757 O O . VAL A 1 101 ? 7.060 -7.438 -11.311 1.00 98.50 101 VAL A O 1
ATOM 760 N N . TYR A 1 102 ? 6.981 -7.595 -9.071 1.00 98.75 102 TYR A N 1
ATOM 761 C CA . TYR A 1 102 ? 7.032 -6.166 -8.796 1.00 98.75 102 TYR A CA 1
ATOM 762 C C . TYR A 1 102 ? 8.368 -5.832 -8.133 1.00 98.75 102 TYR A C 1
ATOM 764 O O . TYR A 1 102 ? 8.810 -6.581 -7.261 1.00 98.75 102 TYR A O 1
ATOM 772 N N . MET A 1 103 ? 8.988 -4.714 -8.509 1.00 98.44 103 MET A N 1
ATOM 773 C CA . MET A 1 103 ? 10.185 -4.228 -7.828 1.00 98.44 103 MET A CA 1
ATOM 774 C C . MET A 1 103 ? 10.234 -2.705 -7.754 1.00 98.44 103 MET A C 1
ATOM 776 O O . MET A 1 103 ? 10.113 -2.022 -8.774 1.00 98.44 103 MET A O 1
ATOM 780 N N . ASN A 1 104 ? 10.499 -2.204 -6.549 1.00 95.44 104 ASN A N 1
ATOM 781 C CA . ASN A 1 104 ? 11.112 -0.906 -6.311 1.00 95.44 104 ASN A CA 1
ATOM 782 C C . ASN A 1 104 ? 12.414 -1.103 -5.529 1.00 95.44 104 ASN A C 1
ATOM 784 O O . ASN A 1 104 ? 12.484 -1.909 -4.604 1.00 95.44 104 ASN A O 1
ATOM 788 N N . TYR A 1 105 ? 13.455 -0.383 -5.929 1.00 94.19 105 TYR A N 1
ATOM 789 C CA . TYR A 1 105 ? 14.792 -0.510 -5.361 1.00 94.19 105 TYR A CA 1
ATOM 790 C C . TYR A 1 105 ? 15.528 0.827 -5.463 1.00 94.19 105 TYR A C 1
ATOM 792 O O . TYR A 1 105 ? 15.276 1.602 -6.385 1.00 94.19 105 TYR A O 1
ATOM 800 N N . TRP A 1 106 ? 16.416 1.143 -4.522 1.00 91.12 106 TRP A N 1
ATOM 801 C CA . TRP A 1 106 ? 17.172 2.402 -4.562 1.00 91.12 106 TRP A CA 1
ATOM 802 C C . TRP A 1 106 ? 18.424 2.326 -5.439 1.00 91.12 106 TRP A C 1
ATOM 804 O O . TRP A 1 106 ? 18.773 3.305 -6.101 1.00 91.12 106 TRP A O 1
ATOM 814 N N . GLU A 1 107 ? 19.083 1.166 -5.488 1.00 92.88 107 GLU A N 1
ATOM 815 C CA . GLU A 1 107 ? 20.362 0.976 -6.187 1.00 92.88 107 GLU A CA 1
ATOM 816 C C . GLU A 1 107 ? 20.183 0.242 -7.526 1.00 92.88 107 GLU A C 1
ATOM 818 O O . GLU A 1 107 ? 20.884 -0.717 -7.837 1.00 92.88 107 GLU A O 1
ATOM 823 N N . TRP A 1 108 ? 19.215 0.681 -8.336 1.00 95.56 108 TRP A N 1
ATOM 824 C CA . TRP A 1 108 ? 19.019 0.146 -9.685 1.00 95.56 108 TRP A CA 1
ATOM 825 C C . TRP A 1 108 ? 20.304 0.154 -10.516 1.00 95.56 108 TRP A C 1
ATOM 827 O O . TRP A 1 108 ? 20.962 1.181 -10.668 1.00 95.56 108 TRP A O 1
ATOM 837 N N . ASP A 1 109 ? 20.593 -0.975 -11.157 1.00 95.00 109 ASP A N 1
ATOM 838 C CA . ASP A 1 109 ? 21.624 -1.067 -12.180 1.00 95.00 109 ASP A CA 1
ATOM 839 C C . ASP A 1 109 ? 21.042 -1.450 -13.547 1.00 95.00 109 ASP A C 1
ATOM 841 O O . ASP A 1 109 ? 19.857 -1.754 -13.718 1.00 95.00 109 ASP A O 1
ATOM 845 N N . LYS A 1 110 ? 21.908 -1.414 -14.562 1.00 97.44 110 LYS A N 1
ATOM 846 C CA . LYS A 1 110 ? 21.524 -1.703 -15.947 1.00 97.44 110 LYS A CA 1
ATOM 847 C C . LYS A 1 110 ? 21.112 -3.155 -16.168 1.00 97.44 110 LYS A C 1
ATOM 849 O O . LYS A 1 110 ? 20.317 -3.400 -17.069 1.00 97.44 110 LYS A O 1
ATOM 854 N N . ALA A 1 111 ? 21.687 -4.102 -15.431 1.00 97.19 111 ALA A N 1
ATOM 855 C CA . ALA A 1 111 ? 21.428 -5.521 -15.620 1.00 97.19 111 ALA A CA 1
ATOM 856 C C . ALA A 1 111 ? 20.034 -5.881 -15.099 1.00 97.19 111 ALA A C 1
ATOM 858 O O . ALA A 1 111 ? 19.232 -6.435 -15.854 1.00 97.19 111 ALA A O 1
ATOM 859 N N . ILE A 1 112 ? 19.710 -5.490 -13.865 1.00 97.69 112 ILE A N 1
ATOM 860 C CA . ILE A 1 112 ? 18.391 -5.767 -13.297 1.00 97.69 112 ILE A CA 1
ATOM 861 C C . ILE A 1 112 ? 17.298 -4.940 -13.983 1.00 97.69 112 ILE A C 1
ATOM 863 O O . ILE A 1 112 ? 16.259 -5.497 -14.321 1.00 97.69 112 ILE A O 1
ATOM 867 N N . ALA A 1 113 ? 17.535 -3.664 -14.326 1.00 98.38 113 ALA A N 1
ATOM 868 C CA . ALA A 1 113 ? 16.565 -2.878 -15.101 1.00 98.38 113 ALA A CA 1
ATOM 869 C C . ALA A 1 113 ? 16.252 -3.524 -16.465 1.00 98.38 113 ALA A C 1
ATOM 871 O O . ALA A 1 113 ? 15.091 -3.589 -16.876 1.00 98.38 113 ALA A O 1
ATOM 872 N N . ALA A 1 114 ? 17.264 -4.081 -17.142 1.00 98.12 114 ALA A N 1
ATOM 873 C CA . ALA A 1 114 ? 17.067 -4.781 -18.408 1.00 98.12 114 ALA A CA 1
ATOM 874 C C . ALA A 1 114 ? 16.209 -6.049 -18.264 1.00 98.12 114 ALA A C 1
ATOM 876 O O . ALA A 1 114 ? 15.465 -6.372 -19.190 1.00 98.12 114 ALA A O 1
ATOM 877 N N . ALA A 1 115 ? 16.249 -6.738 -17.116 1.00 98.12 115 ALA A N 1
ATOM 878 C CA . ALA A 1 115 ? 15.368 -7.879 -16.845 1.00 98.12 115 ALA A CA 1
ATOM 879 C C . ALA A 1 115 ? 13.879 -7.477 -16.817 1.00 98.12 115 ALA A C 1
ATOM 881 O O . ALA A 1 115 ? 13.015 -8.282 -17.159 1.00 98.12 115 ALA A O 1
ATOM 882 N N . PHE A 1 116 ? 13.575 -6.217 -16.494 1.00 98.38 116 PHE A N 1
ATOM 883 C CA . PHE A 1 116 ? 12.228 -5.635 -16.535 1.00 98.38 116 PHE A CA 1
ATOM 884 C C . PHE A 1 116 ? 11.863 -5.028 -17.899 1.00 98.38 116 PHE A C 1
ATOM 886 O O . PHE A 1 116 ? 10.835 -4.363 -18.007 1.00 98.38 116 PHE A O 1
ATOM 893 N N . GLU A 1 117 ? 12.679 -5.245 -18.936 1.00 97.00 117 GLU A N 1
ATOM 894 C CA . GLU A 1 117 ? 12.558 -4.563 -20.230 1.00 97.00 117 GLU A CA 1
ATOM 895 C C . GLU A 1 117 ? 12.621 -3.030 -20.094 1.00 97.00 117 GLU A C 1
ATOM 897 O O . GLU A 1 117 ? 11.886 -2.291 -20.749 1.00 97.00 117 GLU A O 1
ATOM 902 N N . ALA A 1 118 ? 13.527 -2.538 -19.248 1.00 98.38 118 ALA A N 1
ATOM 903 C CA . ALA A 1 118 ? 13.767 -1.116 -19.043 1.00 98.38 118 ALA A CA 1
ATOM 904 C C . ALA A 1 118 ? 15.255 -0.760 -19.177 1.00 98.38 118 ALA A C 1
ATOM 906 O O . ALA A 1 118 ? 16.149 -1.593 -19.035 1.00 98.38 118 ALA A O 1
ATOM 907 N N . GLU A 1 119 ? 15.532 0.511 -19.447 1.00 98.38 119 GLU A N 1
ATOM 908 C CA . GLU A 1 119 ? 16.854 1.111 -19.279 1.00 98.38 119 GLU A CA 1
ATOM 909 C C . GLU A 1 119 ? 16.795 2.124 -18.139 1.00 98.38 119 GLU A C 1
ATOM 911 O O . GLU A 1 119 ? 15.937 3.007 -18.144 1.00 98.38 119 GLU A O 1
ATOM 916 N N . VAL A 1 120 ? 17.724 1.993 -17.189 1.00 98.44 120 VAL A N 1
ATOM 917 C CA . VAL A 1 120 ? 17.910 2.934 -16.080 1.00 98.44 120 VAL A CA 1
ATOM 918 C C . VAL A 1 120 ? 18.756 4.134 -16.520 1.00 98.44 120 VAL A C 1
ATOM 920 O O . VAL A 1 120 ? 19.773 3.987 -17.208 1.00 98.44 120 VAL A O 1
ATOM 923 N N . GLY A 1 121 ? 18.302 5.323 -16.141 1.00 97.69 121 GLY A N 1
ATOM 924 C CA . GLY A 1 121 ? 18.979 6.606 -16.279 1.00 97.69 121 GLY A CA 1
ATOM 925 C C . GLY A 1 121 ? 19.671 7.023 -14.984 1.00 97.69 121 GLY A C 1
ATOM 926 O O . GLY A 1 121 ? 20.200 6.190 -14.253 1.00 97.69 121 GLY A O 1
ATOM 927 N N . ASP A 1 122 ? 19.691 8.327 -14.715 1.00 97.06 122 ASP A N 1
ATOM 928 C CA . ASP A 1 122 ? 20.277 8.855 -13.483 1.00 97.06 122 ASP A CA 1
ATOM 929 C C . ASP A 1 122 ? 19.413 8.509 -12.256 1.00 97.06 122 ASP A C 1
ATOM 931 O O . ASP A 1 122 ? 18.199 8.312 -12.356 1.00 97.06 122 ASP A O 1
ATOM 935 N N . HIS A 1 123 ? 20.042 8.470 -11.083 1.00 95.88 123 HIS A N 1
ATOM 936 C CA . HIS A 1 123 ? 19.337 8.409 -9.804 1.00 95.88 123 HIS A CA 1
ATOM 937 C C . HIS A 1 123 ? 18.970 9.816 -9.340 1.00 95.88 123 HIS A C 1
ATOM 939 O O . HIS A 1 123 ? 19.645 10.794 -9.677 1.00 95.88 123 HIS A O 1
ATOM 945 N N . TYR A 1 124 ? 17.919 9.915 -8.535 1.00 94.81 124 TYR A N 1
ATOM 946 C CA . TYR A 1 124 ? 17.515 11.158 -7.894 1.00 94.81 124 TYR A CA 1
ATOM 947 C C . TYR A 1 124 ? 17.389 10.984 -6.373 1.00 94.81 124 TYR A C 1
ATOM 949 O O . TYR A 1 124 ? 17.278 9.871 -5.852 1.00 94.81 124 TYR A O 1
ATOM 957 N N . PHE A 1 125 ? 17.477 12.108 -5.661 1.00 94.62 125 PHE A N 1
ATOM 958 C CA . PHE A 1 125 ? 17.649 12.169 -4.199 1.00 94.62 125 PHE A CA 1
ATOM 959 C C . PHE A 1 125 ? 16.675 13.153 -3.529 1.00 94.62 125 PHE A C 1
ATOM 961 O O . PHE A 1 125 ? 16.862 13.535 -2.378 1.00 94.62 125 PHE A O 1
ATOM 968 N N . ASP A 1 126 ? 15.684 13.613 -4.294 1.00 93.88 126 ASP A N 1
ATOM 969 C CA . ASP A 1 126 ? 14.527 14.334 -3.784 1.00 93.88 126 ASP A CA 1
ATOM 970 C C . ASP A 1 126 ? 13.275 13.645 -4.345 1.00 93.88 126 ASP A C 1
ATOM 972 O O . ASP A 1 126 ? 13.254 13.380 -5.549 1.00 93.88 126 ASP A O 1
ATOM 976 N N . PRO A 1 127 ? 12.219 13.378 -3.556 1.00 92.62 127 PRO A N 1
ATOM 977 C CA . PRO A 1 127 ? 11.011 12.743 -4.064 1.00 92.62 127 PRO A CA 1
ATOM 978 C C . PRO A 1 127 ? 10.332 13.605 -5.131 1.00 92.62 127 PRO A C 1
ATOM 980 O O . PRO A 1 127 ? 10.096 14.799 -4.930 1.00 92.62 127 PRO A O 1
ATOM 983 N N . ILE A 1 128 ? 9.966 12.988 -6.255 1.00 95.62 128 ILE A N 1
ATOM 984 C CA . ILE A 1 128 ? 9.343 13.667 -7.398 1.00 95.62 128 ILE A CA 1
ATOM 985 C C . ILE A 1 128 ? 7.925 13.112 -7.604 1.00 95.62 128 ILE A C 1
ATOM 987 O O . ILE A 1 128 ? 7.736 11.896 -7.513 1.00 95.62 128 ILE A O 1
ATOM 991 N N . PRO A 1 129 ? 6.921 13.962 -7.900 1.00 96.69 129 PRO A N 1
ATOM 992 C CA . PRO A 1 129 ? 5.594 13.504 -8.302 1.00 96.69 129 PRO A CA 1
ATOM 993 C C . PRO A 1 129 ? 5.621 12.603 -9.540 1.00 96.69 129 PRO A C 1
ATOM 995 O O . PRO A 1 129 ? 6.377 12.851 -10.482 1.00 96.69 129 PRO A O 1
ATOM 998 N N . ILE A 1 130 ? 4.738 11.607 -9.567 1.00 97.88 130 ILE A N 1
ATOM 999 C CA . ILE A 1 130 ? 4.556 10.709 -10.708 1.00 97.88 130 ILE A CA 1
ATOM 1000 C C . ILE A 1 130 ? 3.247 11.063 -11.417 1.00 97.88 130 ILE A C 1
ATOM 1002 O O . ILE A 1 130 ? 2.152 10.952 -10.862 1.00 97.88 130 ILE A O 1
ATOM 1006 N N . TYR A 1 131 ? 3.370 11.478 -12.672 1.00 97.12 131 TYR A N 1
ATOM 1007 C CA . TYR A 1 131 ? 2.280 11.830 -13.567 1.00 97.12 131 TYR A CA 1
ATOM 1008 C C . TYR A 1 131 ? 1.826 10.614 -14.366 1.00 97.12 131 TYR A C 1
ATOM 1010 O O . TYR A 1 131 ? 2.625 9.886 -14.954 1.00 97.12 131 TYR A O 1
ATOM 1018 N N . VAL A 1 132 ? 0.514 10.436 -14.430 1.00 94.75 132 VAL A N 1
ATOM 1019 C CA . VAL A 1 132 ? -0.129 9.370 -15.194 1.00 94.75 132 VAL A CA 1
ATOM 1020 C C . VAL A 1 132 ? -0.066 9.666 -16.694 1.00 94.75 132 VAL A C 1
ATOM 1022 O O . VAL A 1 132 ? -0.553 10.708 -17.133 1.00 94.75 132 VAL A O 1
ATOM 1025 N N . TRP A 1 133 ? 0.468 8.730 -17.484 1.00 94.06 133 TRP A N 1
ATOM 1026 C CA . TRP A 1 133 ? 0.469 8.807 -18.953 1.00 94.06 133 TRP A CA 1
ATOM 1027 C C . TRP A 1 133 ? -0.599 7.898 -19.566 1.00 94.06 133 TRP A C 1
ATOM 1029 O O . TRP A 1 133 ? -1.333 8.318 -20.457 1.00 94.06 133 TRP A O 1
ATOM 1039 N N . GLU A 1 134 ? -0.764 6.692 -19.020 1.00 92.06 134 GLU A N 1
ATOM 1040 C CA . GLU A 1 134 ? -1.722 5.686 -19.490 1.00 92.06 134 GLU A CA 1
ATOM 1041 C C . GLU A 1 134 ? -2.901 5.533 -18.518 1.00 92.06 134 GLU A C 1
ATOM 1043 O O . GLU A 1 134 ? -3.084 4.501 -17.875 1.00 92.06 134 GLU A O 1
ATOM 1048 N N . ALA A 1 135 ? -3.740 6.568 -18.404 1.00 91.62 135 ALA A N 1
ATOM 1049 C CA . ALA A 1 135 ? -4.811 6.651 -17.395 1.00 91.62 135 ALA A CA 1
ATOM 1050 C C . ALA A 1 135 ? -5.848 5.510 -17.419 1.00 91.62 135 ALA A C 1
ATOM 1052 O O . ALA A 1 135 ? -6.556 5.300 -16.439 1.00 91.62 135 ALA A O 1
ATOM 1053 N N . ALA A 1 136 ? -5.966 4.781 -18.532 1.00 89.31 136 ALA A N 1
ATOM 1054 C CA . ALA A 1 136 ? -6.866 3.634 -18.654 1.00 89.31 136 ALA A CA 1
ATOM 1055 C C . ALA A 1 136 ? -6.214 2.299 -18.247 1.00 89.31 136 ALA A C 1
ATOM 1057 O O . ALA A 1 136 ? -6.881 1.263 -18.279 1.00 89.31 136 ALA A O 1
ATOM 1058 N N . HIS A 1 137 ? -4.922 2.290 -17.906 1.00 93.06 137 HIS A N 1
ATOM 1059 C CA . HIS A 1 137 ? -4.202 1.065 -17.585 1.00 93.06 137 HIS A CA 1
ATOM 1060 C C . HIS A 1 137 ? -4.728 0.435 -16.277 1.00 93.06 137 HIS A C 1
ATOM 1062 O O . HIS A 1 137 ? -5.020 1.161 -15.321 1.00 93.06 137 HIS A O 1
ATOM 1068 N N . PRO A 1 138 ? -4.830 -0.907 -16.171 1.00 92.88 138 PRO A N 1
ATOM 1069 C CA . PRO A 1 138 ? -5.313 -1.574 -14.958 1.00 92.88 138 PRO A CA 1
ATOM 1070 C C . PRO A 1 138 ? -4.539 -1.219 -13.684 1.00 92.88 138 PRO A C 1
ATOM 1072 O O . PRO A 1 138 ? -5.154 -1.092 -12.632 1.00 92.88 138 PRO A O 1
ATOM 1075 N N . LEU A 1 139 ? -3.228 -0.963 -13.787 1.00 93.81 139 LEU A N 1
ATOM 1076 C CA . LEU A 1 139 ? -2.411 -0.493 -12.654 1.00 93.81 139 LEU A CA 1
ATOM 1077 C C . LEU A 1 139 ? -2.912 0.811 -12.021 1.00 93.81 139 LEU A C 1
ATOM 1079 O O . LEU A 1 139 ? -2.587 1.094 -10.875 1.00 93.81 139 LEU A O 1
ATOM 1083 N N . LEU A 1 140 ? -3.704 1.598 -12.747 1.00 94.62 140 LEU A N 1
ATOM 1084 C CA . LEU A 1 140 ? -4.230 2.880 -12.282 1.00 94.62 140 LEU A CA 1
ATOM 1085 C C . LEU A 1 140 ? -5.747 2.858 -12.076 1.00 94.62 140 LEU A C 1
ATOM 1087 O O . LEU A 1 140 ? -6.331 3.858 -11.675 1.00 94.62 140 LEU A O 1
ATOM 1091 N N . THR A 1 141 ? -6.409 1.740 -12.381 1.00 92.88 141 THR A N 1
ATOM 1092 C CA . THR A 1 141 ? -7.879 1.689 -12.427 1.00 92.88 141 THR A CA 1
ATOM 1093 C C . THR A 1 141 ? -8.493 0.485 -11.727 1.00 92.88 141 THR A C 1
ATOM 1095 O O . THR A 1 141 ? -9.703 0.485 -11.497 1.00 92.88 141 THR A O 1
ATOM 1098 N N . THR A 1 142 ? -7.723 -0.564 -11.414 1.00 91.19 142 THR A N 1
ATOM 1099 C CA . THR A 1 142 ? -8.273 -1.814 -10.878 1.00 91.19 142 THR A CA 1
ATOM 1100 C C . THR A 1 142 ? -7.375 -2.428 -9.802 1.00 91.19 142 THR A C 1
ATOM 1102 O O . THR A 1 142 ? -6.246 -2.786 -10.125 1.00 91.19 142 THR A O 1
ATOM 1105 N N . PRO A 1 143 ? -7.890 -2.669 -8.577 1.00 91.94 143 PRO A N 1
ATOM 1106 C CA . PRO A 1 143 ? -9.257 -2.399 -8.115 1.00 91.94 143 PRO A CA 1
ATOM 1107 C C . PRO A 1 143 ? -9.523 -0.942 -7.684 1.00 91.94 143 PRO A C 1
ATOM 1109 O O . PRO A 1 143 ? -10.660 -0.645 -7.305 1.00 91.94 143 PRO A O 1
ATOM 1112 N N . ASN A 1 144 ? -8.514 -0.069 -7.679 1.00 92.31 144 ASN A N 1
ATOM 1113 C CA . ASN A 1 144 ? -8.585 1.332 -7.252 1.00 92.31 144 ASN A CA 1
ATOM 1114 C C . ASN A 1 144 ? -8.398 2.299 -8.421 1.00 92.31 144 ASN A C 1
ATOM 1116 O O . ASN A 1 144 ? -7.639 2.011 -9.347 1.00 92.31 144 ASN A O 1
ATOM 1120 N N . ALA A 1 145 ? -9.018 3.474 -8.326 1.00 91.94 145 ALA A N 1
ATOM 1121 C CA . ALA A 1 145 ? -8.735 4.587 -9.222 1.00 91.94 145 ALA A CA 1
ATOM 1122 C C . ALA A 1 145 ? -7.574 5.415 -8.651 1.00 91.94 145 ALA A C 1
ATOM 1124 O O . ALA A 1 145 ? -7.781 6.250 -7.777 1.00 91.94 145 ALA A O 1
ATOM 1125 N N . VAL A 1 146 ? -6.372 5.186 -9.172 1.00 93.00 146 VAL A N 1
ATOM 1126 C CA . VAL A 1 146 ? -5.144 5.860 -8.741 1.00 93.00 146 VAL A CA 1
ATOM 1127 C C . VAL A 1 146 ? -4.854 7.028 -9.678 1.00 93.00 146 VAL A C 1
ATOM 1129 O O . VAL A 1 146 ? -4.812 6.872 -10.902 1.00 93.00 146 VAL A O 1
ATOM 1132 N N . GLY A 1 147 ? -4.695 8.212 -9.091 1.00 87.44 147 GLY A N 1
ATOM 1133 C CA . GLY A 1 147 ? -4.356 9.441 -9.797 1.00 87.44 147 GLY A CA 1
ATOM 1134 C C . GLY A 1 147 ? -2.850 9.637 -9.964 1.00 87.44 147 GLY A C 1
ATOM 1135 O O . GLY A 1 147 ? -2.078 8.688 -10.081 1.00 87.44 147 GLY A O 1
ATOM 1136 N N . ALA A 1 148 ? -2.433 10.903 -10.001 1.00 89.56 148 ALA A N 1
ATOM 1137 C CA . ALA A 1 148 ? -1.021 11.242 -9.879 1.00 89.56 148 ALA A CA 1
ATOM 1138 C C . ALA A 1 148 ? -0.556 10.944 -8.452 1.00 89.56 148 ALA A C 1
ATOM 1140 O O . ALA A 1 148 ? -1.207 11.383 -7.511 1.00 89.56 148 ALA A O 1
ATOM 1141 N N . LEU A 1 149 ? 0.574 10.256 -8.310 1.00 95.31 149 LEU A N 1
ATOM 1142 C CA . LEU A 1 149 ? 1.143 9.935 -7.006 1.00 95.31 149 LEU A CA 1
ATOM 1143 C C . LEU A 1 149 ? 2.033 11.102 -6.569 1.00 95.31 149 LEU A C 1
ATOM 1145 O O . LEU A 1 149 ? 3.043 11.375 -7.229 1.00 95.31 149 LEU A O 1
ATOM 1149 N N . ASN A 1 150 ? 1.696 11.791 -5.474 1.00 95.69 150 ASN A N 1
ATOM 1150 C CA . ASN A 1 150 ? 2.544 12.853 -4.931 1.00 95.69 150 ASN A CA 1
ATOM 1151 C C . ASN A 1 150 ? 3.214 12.393 -3.632 1.00 95.69 150 ASN A C 1
ATOM 1153 O O . ASN A 1 150 ? 2.539 11.973 -2.689 1.00 95.69 150 ASN A O 1
ATOM 1157 N N . PRO A 1 151 ? 4.550 12.473 -3.543 1.00 93.62 151 PRO A N 1
ATOM 1158 C CA . PRO A 1 151 ? 5.238 12.090 -2.324 1.00 93.62 151 PRO A CA 1
ATOM 1159 C C . PRO A 1 151 ? 4.895 13.080 -1.205 1.00 93.62 151 PRO A C 1
ATOM 1161 O O . PRO A 1 151 ? 4.920 14.298 -1.399 1.00 93.62 151 PRO A O 1
ATOM 1164 N N . THR A 1 152 ? 4.583 12.568 -0.017 1.00 90.25 152 THR A N 1
ATOM 1165 C CA . THR A 1 152 ? 4.193 13.393 1.142 1.00 90.25 152 THR A CA 1
ATOM 1166 C C . THR A 1 152 ? 5.336 13.622 2.122 1.00 90.25 152 THR A C 1
ATOM 1168 O O . THR A 1 152 ? 5.271 14.516 2.969 1.00 90.25 152 THR A O 1
ATOM 1171 N N . THR A 1 153 ? 6.403 12.836 1.997 1.00 84.56 153 THR A N 1
ATOM 1172 C CA . THR A 1 153 ? 7.582 12.882 2.859 1.00 84.56 153 THR A CA 1
ATOM 1173 C C . THR A 1 153 ? 8.844 12.601 2.054 1.00 84.56 153 THR A C 1
ATOM 1175 O O . THR A 1 153 ? 8.792 11.860 1.079 1.00 84.56 153 THR A O 1
ATOM 1178 N N . ASN A 1 154 ? 9.981 13.133 2.505 1.00 89.75 154 ASN A N 1
ATOM 1179 C CA . ASN A 1 154 ? 11.303 12.650 2.115 1.00 89.75 154 ASN A CA 1
ATOM 1180 C C . ASN A 1 154 ? 11.936 11.995 3.348 1.00 89.75 154 ASN A C 1
ATOM 1182 O O . ASN A 1 154 ? 12.256 12.686 4.319 1.00 89.75 154 ASN A O 1
ATOM 1186 N N . THR A 1 155 ? 12.045 10.670 3.340 1.00 84.81 155 THR A N 1
ATOM 1187 C CA . THR A 1 155 ? 12.637 9.910 4.449 1.00 84.81 155 THR A CA 1
ATOM 1188 C C . THR A 1 155 ? 13.907 9.173 4.051 1.00 84.81 155 THR A C 1
ATOM 1190 O O . THR A 1 155 ? 14.447 8.465 4.900 1.00 84.81 155 THR A O 1
ATOM 1193 N N . CYS A 1 156 ? 14.363 9.315 2.805 1.00 85.44 156 CYS A N 1
ATOM 1194 C CA . CYS A 1 156 ? 15.345 8.435 2.182 1.00 85.44 156 CYS A CA 1
ATOM 1195 C C . CYS A 1 156 ? 16.505 9.216 1.582 1.00 85.44 156 CYS A C 1
ATOM 1197 O O . CYS A 1 156 ? 16.360 10.368 1.197 1.00 85.44 156 CYS A O 1
ATOM 1199 N N . ASP A 1 157 ? 17.677 8.583 1.537 1.00 87.94 157 ASP A N 1
ATOM 1200 C CA . ASP A 1 157 ? 18.872 9.233 0.996 1.00 87.94 157 ASP A CA 1
ATOM 1201 C C . ASP A 1 157 ? 18.893 9.205 -0.533 1.00 87.94 157 ASP A C 1
ATOM 1203 O O . ASP A 1 157 ? 19.508 10.075 -1.136 1.00 87.94 157 ASP A O 1
ATOM 1207 N N . SER A 1 158 ? 18.229 8.223 -1.148 1.00 90.38 158 SER A N 1
ATOM 1208 C CA . SER A 1 158 ? 17.938 8.133 -2.579 1.00 90.38 158 SER A CA 1
ATOM 1209 C C . SER A 1 158 ? 16.459 7.838 -2.740 1.00 90.38 158 SER A C 1
ATOM 1211 O O . SER A 1 158 ? 15.938 7.005 -2.008 1.00 90.38 158 SER A O 1
ATOM 1213 N N . ASP A 1 159 ? 15.804 8.503 -3.690 1.00 90.81 159 ASP A N 1
ATOM 1214 C CA . ASP A 1 159 ? 14.349 8.441 -3.855 1.00 90.81 159 ASP A CA 1
ATOM 1215 C C . ASP A 1 159 ? 13.917 7.713 -5.130 1.00 90.81 159 ASP A C 1
ATOM 1217 O O . ASP A 1 159 ? 12.714 7.592 -5.396 1.00 90.81 159 ASP A O 1
ATOM 1221 N N . GLY A 1 160 ? 14.885 7.235 -5.919 1.00 93.94 160 GLY A N 1
ATOM 1222 C CA . GLY A 1 160 ? 14.630 6.457 -7.119 1.00 93.94 160 GLY A CA 1
ATOM 1223 C C . GLY A 1 160 ? 15.592 6.706 -8.274 1.00 93.94 160 GLY A C 1
ATOM 1224 O O . GLY A 1 160 ? 16.677 7.273 -8.118 1.00 93.94 160 GLY A O 1
ATOM 1225 N N . ALA A 1 161 ? 15.165 6.274 -9.456 1.00 97.25 161 ALA A N 1
ATOM 1226 C CA . ALA A 1 161 ? 15.868 6.473 -10.712 1.00 97.25 161 ALA A CA 1
ATOM 1227 C C . ALA A 1 161 ? 14.901 6.760 -11.864 1.00 97.25 161 ALA A C 1
ATOM 1229 O O . ALA A 1 161 ? 13.707 6.470 -11.805 1.00 97.25 161 ALA A O 1
ATOM 1230 N N . TYR A 1 162 ? 15.431 7.347 -12.930 1.00 98.31 162 TYR A N 1
ATOM 1231 C CA . TYR A 1 162 ? 14.689 7.550 -14.168 1.00 98.31 162 TYR A CA 1
ATOM 1232 C C . TYR A 1 162 ? 14.748 6.305 -15.045 1.00 98.31 162 TYR A C 1
ATOM 1234 O O . TYR A 1 162 ? 15.793 5.666 -15.135 1.00 98.31 162 TYR A O 1
ATOM 1242 N N . PHE A 1 163 ? 13.671 6.003 -15.767 1.00 98.69 163 PHE A N 1
ATOM 1243 C CA . PHE A 1 163 ? 13.643 4.866 -16.682 1.00 98.69 163 PHE A CA 1
ATOM 1244 C C . PHE A 1 163 ? 13.158 5.251 -18.069 1.00 98.69 163 PHE A C 1
ATOM 1246 O O . PHE A 1 163 ? 12.520 6.283 -18.286 1.00 98.69 163 PHE A O 1
ATOM 1253 N N . ARG A 1 164 ? 13.447 4.376 -19.025 1.00 97.19 164 ARG A N 1
ATOM 1254 C CA . ARG A 1 164 ? 12.684 4.266 -20.265 1.00 97.19 164 ARG A CA 1
ATOM 1255 C C . ARG A 1 164 ? 12.358 2.807 -20.532 1.00 97.19 164 ARG A C 1
ATOM 1257 O O . ARG A 1 164 ? 13.161 1.932 -20.199 1.00 97.19 164 ARG A O 1
ATOM 1264 N N . ALA A 1 165 ? 11.229 2.548 -21.168 1.00 93.62 165 ALA A N 1
ATOM 1265 C CA . ALA A 1 165 ? 10.924 1.206 -21.635 1.00 93.62 165 ALA A CA 1
ATOM 1266 C C . ALA A 1 165 ? 11.864 0.785 -22.779 1.00 93.62 165 ALA A C 1
ATOM 1268 O O . ALA A 1 165 ? 12.326 1.597 -23.586 1.00 93.62 165 ALA A O 1
ATOM 1269 N N . MET A 1 166 ? 12.143 -0.511 -22.849 1.00 93.44 166 MET A N 1
ATOM 1270 C CA . MET A 1 166 ? 12.938 -1.172 -23.877 1.00 93.44 166 MET A CA 1
ATOM 1271 C C . MET A 1 166 ? 12.150 -2.368 -24.418 1.00 93.44 166 MET A C 1
ATOM 1273 O O . MET A 1 166 ? 11.295 -2.913 -23.734 1.00 93.44 166 MET A O 1
ATOM 1277 N N . GLY A 1 167 ? 12.433 -2.810 -25.645 1.00 87.00 167 GLY A N 1
ATOM 1278 C CA . GLY A 1 167 ? 11.766 -3.993 -26.203 1.00 87.00 167 GLY A CA 1
ATOM 1279 C C . GLY A 1 167 ? 10.239 -3.851 -26.232 1.00 87.00 167 GLY A C 1
ATOM 1280 O O . GLY A 1 167 ? 9.731 -2.938 -26.881 1.00 87.00 167 GLY A O 1
ATOM 1281 N N . ASN A 1 168 ? 9.539 -4.759 -25.544 1.00 81.69 168 ASN A N 1
ATOM 1282 C CA . ASN A 1 168 ? 8.078 -4.757 -25.415 1.00 81.69 168 ASN A CA 1
ATOM 1283 C C . ASN A 1 168 ? 7.573 -4.035 -24.153 1.00 81.69 168 ASN A C 1
ATOM 1285 O O . ASN A 1 168 ? 6.366 -4.038 -23.897 1.00 81.69 168 ASN A O 1
ATOM 1289 N N . GLY A 1 169 ? 8.467 -3.414 -23.381 1.00 88.44 169 GLY A N 1
ATOM 1290 C CA . GLY A 1 169 ? 8.099 -2.632 -22.213 1.00 88.44 169 GLY A CA 1
ATOM 1291 C C . GLY A 1 169 ? 7.174 -1.463 -22.566 1.00 88.44 169 GLY A C 1
ATOM 1292 O O . GLY A 1 169 ? 7.264 -0.870 -23.644 1.00 88.44 169 GLY A O 1
ATOM 1293 N N . VAL A 1 170 ? 6.299 -1.105 -21.630 1.00 91.94 170 VAL A N 1
ATOM 1294 C CA . VAL A 1 170 ? 5.337 -0.006 -21.756 1.00 91.94 170 VAL A CA 1
ATOM 1295 C C . VAL A 1 170 ? 5.495 0.940 -20.572 1.00 91.94 170 VAL A C 1
ATOM 1297 O O . VAL A 1 170 ? 5.452 0.520 -19.416 1.00 91.94 170 VAL A O 1
ATOM 1300 N N . GLU A 1 171 ? 5.664 2.228 -20.859 1.00 96.50 171 GLU A N 1
ATOM 1301 C CA . GLU A 1 171 ? 5.735 3.287 -19.851 1.00 96.50 171 GLU A CA 1
ATOM 1302 C C . GLU A 1 171 ? 4.316 3.712 -19.459 1.00 96.50 171 GLU A C 1
ATOM 1304 O O . GLU A 1 171 ? 3.550 4.182 -20.295 1.00 96.50 171 GLU A O 1
ATOM 1309 N N . ILE A 1 172 ? 3.951 3.534 -18.190 1.00 97.44 172 ILE A N 1
ATOM 1310 C CA . ILE A 1 172 ? 2.583 3.786 -17.701 1.00 97.44 172 ILE A CA 1
ATOM 1311 C C . ILE A 1 172 ? 2.447 5.183 -17.093 1.00 97.44 172 ILE A C 1
ATOM 1313 O O . ILE A 1 172 ? 1.399 5.828 -17.189 1.00 97.44 172 ILE A O 1
ATOM 1317 N N . ALA A 1 173 ? 3.512 5.644 -16.447 1.00 98.06 173 ALA A N 1
ATOM 1318 C CA . ALA A 1 173 ? 3.578 6.913 -15.743 1.00 98.06 173 ALA A CA 1
ATOM 1319 C C . ALA A 1 173 ? 5.039 7.353 -15.602 1.00 98.06 173 ALA A C 1
ATOM 1321 O O . ALA A 1 173 ? 5.956 6.526 -15.689 1.00 98.06 173 ALA A O 1
ATOM 1322 N N . GLY A 1 174 ? 5.261 8.637 -15.336 1.00 98.19 174 GLY A N 1
ATOM 1323 C CA . GLY A 1 174 ? 6.607 9.177 -15.194 1.00 98.19 174 GLY A CA 1
ATOM 1324 C C . GLY A 1 174 ? 6.695 10.532 -14.517 1.00 98.19 174 GLY A C 1
ATOM 1325 O O . GLY A 1 174 ? 5.706 11.084 -14.056 1.00 98.19 174 GLY A O 1
ATOM 1326 N N . TYR A 1 175 ? 7.906 11.067 -14.438 1.00 98.00 175 TYR A N 1
ATOM 1327 C CA . TYR A 1 175 ? 8.240 12.263 -13.658 1.00 98.00 175 TYR A CA 1
ATOM 1328 C C . TYR A 1 175 ? 7.944 13.586 -14.380 1.00 98.00 175 TYR A C 1
ATOM 1330 O O . TYR A 1 175 ? 8.118 14.668 -13.818 1.00 98.00 175 TYR A O 1
ATOM 1338 N N . SER A 1 176 ? 7.457 13.512 -15.619 1.00 96.94 176 SER A N 1
ATOM 1339 C CA . SER A 1 176 ? 7.011 14.653 -16.419 1.00 96.94 176 SER A CA 1
ATOM 1340 C C . SER A 1 176 ? 5.523 14.543 -16.767 1.00 96.94 176 SER A C 1
ATOM 1342 O O . SER A 1 176 ? 5.025 13.434 -16.938 1.00 96.94 176 SER A O 1
ATOM 1344 N N . PRO A 1 177 ? 4.794 15.665 -16.945 1.00 95.38 177 PRO A N 1
ATOM 1345 C CA . PRO A 1 177 ? 3.371 15.635 -17.310 1.00 95.38 177 PRO A CA 1
ATOM 1346 C C . PRO A 1 177 ? 3.050 14.886 -18.612 1.00 95.38 177 PRO A C 1
ATOM 1348 O O . PRO A 1 177 ? 1.941 14.390 -18.780 1.00 95.38 177 PRO A O 1
ATOM 1351 N N . GLU A 1 178 ? 4.013 14.812 -19.529 1.00 93.06 178 GLU A N 1
ATOM 1352 C CA . GLU A 1 178 ? 3.928 14.063 -20.785 1.00 93.06 178 GLU A CA 1
ATOM 1353 C C . GLU A 1 178 ? 5.094 13.072 -20.866 1.00 93.06 178 GLU A C 1
ATOM 1355 O O . GLU A 1 178 ? 6.151 13.327 -20.281 1.00 93.06 178 GLU A O 1
ATOM 1360 N N . SER A 1 179 ? 4.917 11.969 -21.605 1.00 92.88 179 SER A N 1
ATOM 1361 C CA . SER A 1 179 ? 5.984 10.985 -21.831 1.00 92.88 179 SER A CA 1
ATOM 1362 C C . SER A 1 179 ? 7.206 11.636 -22.477 1.00 92.88 179 SER A C 1
ATOM 1364 O O . SER A 1 179 ? 7.107 12.386 -23.454 1.00 92.88 179 SER A O 1
ATOM 1366 N N . ALA A 1 180 ? 8.372 11.349 -21.904 1.00 93.12 180 ALA A N 1
ATOM 1367 C CA . ALA A 1 180 ? 9.656 11.852 -22.355 1.00 93.12 180 ALA A CA 1
ATOM 1368 C C . ALA A 1 180 ? 10.758 10.816 -22.103 1.00 93.12 180 ALA A C 1
ATOM 1370 O O . ALA A 1 180 ? 10.677 9.993 -21.190 1.00 93.12 180 ALA A O 1
ATOM 1371 N N . THR A 1 181 ? 11.813 10.871 -22.919 1.00 94.00 181 THR A N 1
ATOM 1372 C CA . THR A 1 181 ? 12.952 9.952 -22.818 1.00 94.00 181 THR A CA 1
ATOM 1373 C C . THR A 1 181 ? 13.573 9.998 -21.428 1.00 94.00 181 THR A C 1
ATOM 1375 O O . THR A 1 181 ? 13.945 11.077 -20.967 1.00 94.00 181 THR A O 1
ATOM 1378 N N . LEU A 1 182 ? 13.763 8.823 -20.817 1.00 96.81 182 LEU A N 1
ATOM 1379 C CA . LEU A 1 182 ? 14.323 8.689 -19.469 1.00 96.81 182 LEU A CA 1
ATOM 1380 C C . LEU A 1 182 ? 13.542 9.521 -18.443 1.00 96.81 182 LEU A C 1
ATOM 1382 O O . LEU A 1 182 ? 14.131 10.245 -17.646 1.00 96.81 182 LEU A O 1
ATOM 1386 N N . GLN A 1 183 ? 12.213 9.473 -18.503 1.00 98.12 183 GLN A N 1
ATOM 1387 C CA . GLN A 1 183 ? 11.330 10.068 -17.497 1.00 98.12 183 GLN A CA 1
ATOM 1388 C C . GLN A 1 183 ? 10.294 9.076 -16.965 1.00 98.12 183 GLN A C 1
ATOM 1390 O O . GLN A 1 183 ? 9.479 9.466 -16.137 1.00 98.12 183 GLN A O 1
ATOM 1395 N N . ALA A 1 184 ? 10.298 7.816 -17.406 1.00 98.31 184 ALA A N 1
ATOM 1396 C CA . ALA A 1 184 ? 9.365 6.823 -16.896 1.00 98.31 184 ALA A CA 1
ATOM 1397 C C . ALA A 1 184 ? 9.670 6.517 -15.424 1.00 98.31 184 ALA A C 1
ATOM 1399 O O . ALA A 1 184 ? 10.826 6.354 -15.033 1.00 98.31 184 ALA A O 1
ATOM 1400 N N . ALA A 1 185 ? 8.606 6.434 -14.635 1.00 98.25 185 ALA A N 1
ATOM 1401 C CA . ALA A 1 185 ? 8.611 6.023 -13.236 1.00 98.25 185 ALA A CA 1
ATOM 1402 C C . ALA A 1 185 ? 7.953 4.650 -13.074 1.00 98.25 185 ALA A C 1
ATOM 1404 O O . ALA A 1 185 ? 8.243 3.939 -12.125 1.00 98.25 185 ALA A O 1
ATOM 1405 N N . ILE A 1 186 ? 7.058 4.266 -13.987 1.00 98.62 186 ILE A N 1
ATOM 1406 C CA . ILE A 1 186 ? 6.393 2.964 -13.963 1.00 98.62 186 ILE A CA 1
ATOM 1407 C C . ILE A 1 186 ? 6.555 2.325 -15.333 1.00 98.62 186 ILE A C 1
ATOM 1409 O O . ILE A 1 186 ? 6.060 2.861 -16.328 1.00 98.62 186 ILE A O 1
ATOM 1413 N N . VAL A 1 187 ? 7.222 1.173 -15.375 1.00 98.38 187 VAL A N 1
ATOM 1414 C CA . VAL A 1 187 ? 7.388 0.377 -16.595 1.00 98.38 187 VAL A CA 1
ATOM 1415 C C . VAL A 1 187 ? 6.766 -0.994 -16.386 1.00 98.38 187 VAL A C 1
ATOM 1417 O O . VAL A 1 187 ? 7.064 -1.692 -15.418 1.00 98.38 187 VAL A O 1
ATOM 1420 N N . VAL A 1 188 ? 5.901 -1.382 -17.316 1.00 98.12 188 VAL A N 1
ATOM 1421 C CA . VAL A 1 188 ? 5.354 -2.733 -17.407 1.00 98.12 188 VAL A CA 1
ATOM 1422 C C . VAL A 1 188 ? 6.114 -3.478 -18.486 1.00 98.12 188 VAL A C 1
ATOM 1424 O O . VAL A 1 188 ? 6.110 -3.054 -19.636 1.00 98.12 188 VAL A O 1
ATOM 1427 N N . GLY A 1 189 ? 6.745 -4.588 -18.125 1.00 93.31 189 GLY A N 1
ATOM 1428 C CA . GLY A 1 189 ? 7.552 -5.396 -19.037 1.00 93.31 189 GLY A CA 1
ATOM 1429 C C . GLY A 1 189 ? 7.090 -6.844 -19.103 1.00 93.31 189 GLY A C 1
ATOM 1430 O O . GLY A 1 189 ? 6.160 -7.271 -18.405 1.00 93.31 189 GLY A O 1
ATOM 1431 N N . ASN A 1 190 ? 7.774 -7.616 -19.940 1.00 92.25 190 ASN A N 1
ATOM 1432 C CA . ASN A 1 190 ? 7.639 -9.063 -20.057 1.00 92.25 190 ASN A CA 1
ATOM 1433 C C . ASN A 1 190 ? 6.193 -9.501 -20.335 1.00 92.25 190 ASN A C 1
ATOM 1435 O O . ASN A 1 190 ? 5.676 -10.420 -19.690 1.00 92.25 190 ASN A O 1
ATOM 1439 N N . ASP A 1 191 ? 5.534 -8.811 -21.272 1.00 86.62 191 ASP A N 1
ATOM 1440 C CA . ASP A 1 191 ? 4.126 -9.010 -21.642 1.00 86.62 191 ASP A CA 1
ATOM 1441 C C . ASP A 1 191 ? 3.155 -8.867 -20.449 1.00 86.62 191 ASP A C 1
ATOM 1443 O O . ASP A 1 191 ? 2.173 -9.602 -20.322 1.00 86.62 191 ASP A O 1
ATOM 1447 N N . GLY A 1 192 ? 3.439 -7.927 -19.541 1.00 90.31 192 GLY A N 1
ATOM 1448 C CA . GLY A 1 192 ? 2.605 -7.653 -18.367 1.00 90.31 192 GLY A CA 1
ATOM 1449 C C . GLY A 1 192 ? 2.922 -8.510 -17.143 1.00 90.31 192 GLY A C 1
ATOM 1450 O O . GLY A 1 192 ? 2.147 -8.514 -16.188 1.00 90.31 192 GLY A O 1
ATOM 1451 N N . ARG A 1 193 ? 4.035 -9.252 -17.150 1.00 95.56 193 ARG A N 1
ATOM 1452 C CA . ARG A 1 193 ? 4.467 -10.055 -15.995 1.00 95.56 193 ARG A CA 1
ATOM 1453 C C . ARG A 1 193 ? 5.333 -9.282 -15.013 1.00 95.56 193 ARG A C 1
ATOM 1455 O O . ARG A 1 193 ? 5.459 -9.723 -13.876 1.00 95.56 193 ARG A O 1
ATOM 1462 N N . THR A 1 194 ? 5.929 -8.164 -15.416 1.00 98.44 194 THR A N 1
ATOM 1463 C CA . THR A 1 194 ? 6.780 -7.383 -14.518 1.00 98.44 194 THR A CA 1
ATOM 1464 C C . THR A 1 194 ? 6.312 -5.946 -14.399 1.00 98.44 194 THR A C 1
ATOM 1466 O O . THR A 1 194 ? 5.931 -5.334 -15.394 1.00 98.44 194 THR A O 1
ATOM 1469 N N . VAL A 1 195 ? 6.374 -5.407 -13.184 1.00 98.75 195 VAL A N 1
ATOM 1470 C CA . VAL A 1 195 ? 6.170 -3.988 -12.892 1.00 98.75 195 VAL A CA 1
ATOM 1471 C C . VAL A 1 195 ? 7.427 -3.469 -12.212 1.00 98.75 195 VAL A C 1
ATOM 1473 O O . VAL A 1 195 ? 7.775 -3.903 -11.117 1.00 98.75 195 VAL A O 1
ATOM 1476 N N . LEU A 1 196 ? 8.100 -2.540 -12.875 1.00 98.56 196 LEU A N 1
ATOM 1477 C CA . LEU A 1 196 ? 9.165 -1.743 -12.291 1.00 98.56 196 LEU A CA 1
ATOM 1478 C C . LEU A 1 196 ? 8.557 -0.439 -11.791 1.00 98.56 196 LEU A C 1
ATOM 1480 O O . LEU A 1 196 ? 7.856 0.243 -12.545 1.00 98.56 196 LEU A O 1
ATOM 1484 N N . PHE A 1 197 ? 8.853 -0.086 -10.545 1.00 98.19 197 PHE A N 1
ATOM 1485 C CA . PHE A 1 197 ? 8.503 1.198 -9.960 1.00 98.19 197 PHE A CA 1
ATOM 1486 C C . PHE A 1 197 ? 9.789 1.939 -9.579 1.00 98.19 197 PHE A C 1
ATOM 1488 O O . PHE A 1 197 ? 10.620 1.458 -8.811 1.00 98.19 197 PHE A O 1
ATOM 1495 N N . GLY A 1 198 ? 9.983 3.094 -10.204 1.00 96.56 198 GLY A N 1
ATOM 1496 C CA . GLY A 1 198 ? 11.234 3.836 -10.202 1.00 96.56 198 GLY A CA 1
ATOM 1497 C C . GLY A 1 198 ? 11.425 4.745 -9.001 1.00 96.56 198 GLY A C 1
ATOM 1498 O O . GLY A 1 198 ? 12.509 5.294 -8.861 1.00 96.56 198 GLY A O 1
ATOM 1499 N N . GLY A 1 199 ? 10.407 4.904 -8.151 1.00 93.94 199 GLY A N 1
ATOM 1500 C CA . GLY A 1 199 ? 10.487 5.657 -6.901 1.00 93.94 199 GLY A CA 1
ATOM 1501 C C . GLY A 1 199 ? 10.251 4.790 -5.672 1.00 93.94 199 GLY A C 1
ATOM 1502 O O . GLY A 1 199 ? 10.116 3.581 -5.781 1.00 93.94 199 GLY A O 1
ATOM 1503 N N . ILE A 1 200 ? 10.141 5.412 -4.502 1.00 93.00 200 ILE A N 1
ATOM 1504 C CA . ILE A 1 200 ? 9.874 4.710 -3.238 1.00 93.00 200 ILE A CA 1
ATOM 1505 C C . ILE A 1 200 ? 8.380 4.699 -2.960 1.00 93.00 200 ILE A C 1
ATOM 1507 O O . ILE A 1 200 ? 7.818 5.734 -2.593 1.00 93.00 200 ILE A O 1
ATOM 1511 N N . LEU A 1 201 ? 7.722 3.546 -3.109 1.00 94.56 201 LEU A N 1
ATOM 1512 C CA . LEU A 1 201 ? 6.264 3.488 -2.988 1.00 94.56 201 LEU A CA 1
ATOM 1513 C C . LEU A 1 201 ? 5.782 3.977 -1.613 1.00 94.56 201 LEU A C 1
ATOM 1515 O O . LEU A 1 201 ? 4.802 4.715 -1.531 1.00 94.56 201 LEU A O 1
ATOM 1519 N N . GLY A 1 202 ? 6.523 3.664 -0.547 1.00 93.31 202 GLY A N 1
ATOM 1520 C CA . GLY A 1 202 ? 6.223 4.086 0.821 1.00 93.31 202 GLY A CA 1
ATOM 1521 C C . GLY A 1 202 ? 6.201 5.604 1.072 1.00 93.31 202 GLY A C 1
ATOM 1522 O O . GLY A 1 202 ? 5.760 6.024 2.143 1.00 93.31 202 GLY A O 1
ATOM 1523 N N . LEU A 1 203 ? 6.626 6.445 0.118 1.00 93.69 203 LEU A N 1
ATOM 1524 C CA . LEU A 1 203 ? 6.555 7.914 0.224 1.00 93.69 203 LEU A CA 1
ATOM 1525 C C . LEU A 1 203 ? 5.217 8.501 -0.246 1.00 93.69 203 LEU A C 1
ATOM 1527 O O . LEU A 1 203 ? 4.939 9.675 0.004 1.00 93.69 203 LEU A O 1
ATOM 1531 N N . PHE A 1 204 ? 4.366 7.703 -0.890 1.00 94.62 204 PHE A N 1
ATOM 1532 C CA . PHE A 1 204 ? 3.097 8.139 -1.479 1.00 94.62 204 PHE A CA 1
ATOM 1533 C C . PHE A 1 204 ? 1.917 7.870 -0.532 1.00 94.62 204 PHE A C 1
ATOM 1535 O O . PHE A 1 204 ? 0.947 7.199 -0.873 1.00 94.62 204 PHE A O 1
ATOM 1542 N N . SER A 1 205 ? 2.014 8.382 0.700 1.00 93.25 205 SER A N 1
ATOM 1543 C CA . SER A 1 205 ? 0.978 8.225 1.742 1.00 93.25 205 SER A CA 1
ATOM 1544 C C . SER A 1 205 ? -0.165 9.252 1.657 1.00 93.25 205 SER A C 1
ATOM 1546 O O . SER A 1 205 ? -0.936 9.383 2.607 1.00 93.25 205 SER A O 1
ATOM 1548 N N . GLY A 1 206 ? -0.227 10.028 0.571 1.00 90.75 206 GLY A N 1
ATOM 1549 C CA . GLY A 1 206 ? -1.316 10.968 0.294 1.00 90.75 206 GLY A CA 1
ATOM 1550 C C . GLY A 1 206 ? -2.626 10.254 -0.051 1.00 90.75 206 GLY A C 1
ATOM 1551 O O . GLY A 1 206 ? -2.634 9.041 -0.194 1.00 90.75 206 GLY A O 1
ATOM 1552 N N . ASP A 1 207 ? -3.719 11.009 -0.113 1.00 89.81 207 ASP A N 1
ATOM 1553 C CA . ASP A 1 207 ? -5.063 10.560 -0.511 1.00 89.81 207 ASP A CA 1
ATOM 1554 C C . ASP A 1 207 ? -5.630 11.635 -1.448 1.00 89.81 207 ASP A C 1
ATOM 1556 O O . ASP A 1 207 ? -6.407 12.515 -1.056 1.00 89.81 207 ASP A O 1
ATOM 1560 N N . GLU A 1 208 ? -5.114 11.669 -2.672 1.00 86.25 208 GLU A N 1
ATOM 1561 C CA . GLU A 1 208 ? -5.355 12.759 -3.613 1.00 86.25 208 GLU A CA 1
ATOM 1562 C C . GLU A 1 208 ? -6.773 12.708 -4.184 1.00 86.25 208 GLU A C 1
ATOM 1564 O O . GLU A 1 208 ? -7.335 13.742 -4.570 1.00 86.25 208 GLU A O 1
ATOM 1569 N N . ASN A 1 209 ? -7.360 11.512 -4.239 1.00 82.25 209 ASN A N 1
ATOM 1570 C CA . ASN A 1 209 ? -8.721 11.287 -4.714 1.00 82.25 209 ASN A CA 1
ATOM 1571 C C . ASN A 1 209 ? -9.782 11.453 -3.599 1.00 82.25 209 ASN A C 1
ATOM 1573 O O . ASN A 1 209 ? -10.969 11.608 -3.911 1.00 82.25 209 ASN A O 1
ATOM 1577 N N . GLY A 1 210 ? -9.370 11.520 -2.328 1.00 83.50 210 GLY A N 1
ATOM 1578 C CA . GLY A 1 210 ? -10.217 11.796 -1.169 1.00 83.50 210 GLY A CA 1
ATOM 1579 C C . GLY A 1 210 ? -11.134 10.637 -0.779 1.00 83.50 210 GLY A C 1
ATOM 1580 O O . GLY A 1 210 ? -12.206 10.872 -0.204 1.00 83.50 210 GLY A O 1
ATOM 1581 N N . ASP A 1 211 ? -10.772 9.402 -1.124 1.00 79.75 211 ASP A N 1
ATOM 1582 C CA . ASP A 1 211 ? -11.562 8.203 -0.830 1.00 79.75 211 ASP A CA 1
ATOM 1583 C C . ASP A 1 211 ? -11.253 7.600 0.567 1.00 79.75 211 ASP A C 1
ATOM 1585 O O . ASP A 1 211 ? -11.938 6.684 1.068 1.00 79.75 211 ASP A O 1
ATOM 1589 N N . GLY A 1 212 ? -10.275 8.190 1.260 1.00 84.56 212 GLY A N 1
ATOM 1590 C CA . GLY A 1 212 ? -9.824 7.801 2.585 1.00 84.56 212 GLY A CA 1
ATOM 1591 C C . GLY A 1 212 ? -8.812 6.659 2.573 1.00 84.56 212 GLY A C 1
ATOM 1592 O O . GLY A 1 212 ? -8.701 5.966 3.597 1.00 84.56 212 GLY A O 1
ATOM 1593 N N . ARG A 1 213 ? -8.148 6.392 1.445 1.00 86.25 213 ARG A N 1
ATOM 1594 C CA . ARG A 1 213 ? -7.059 5.422 1.305 1.00 86.25 213 ARG A CA 1
ATOM 1595 C C . ARG A 1 213 ? -5.808 6.123 0.796 1.00 86.25 213 ARG A C 1
ATOM 1597 O O . ARG A 1 213 ? -5.881 7.109 0.087 1.00 86.25 213 ARG A O 1
ATOM 1604 N N . ALA A 1 214 ? -4.653 5.599 1.199 1.00 93.94 214 ALA A N 1
ATOM 1605 C CA . ALA A 1 214 ? -3.398 6.121 0.693 1.00 93.94 214 ALA A CA 1
ATOM 1606 C C . ALA A 1 214 ? -3.212 5.720 -0.778 1.00 93.94 214 ALA A C 1
ATOM 1608 O O . ALA A 1 214 ? -3.316 4.531 -1.086 1.00 93.94 214 ALA A O 1
ATOM 1609 N N . ASP A 1 215 ? -2.852 6.661 -1.642 1.00 95.00 215 ASP A N 1
ATOM 1610 C CA . ASP A 1 215 ? -2.599 6.443 -3.067 1.00 95.00 215 ASP A CA 1
ATOM 1611 C C . ASP A 1 215 ? -1.557 5.326 -3.301 1.00 95.00 215 ASP A C 1
ATOM 1613 O O . ASP A 1 215 ? -1.722 4.469 -4.173 1.00 95.00 215 ASP A O 1
ATOM 1617 N N . GLY A 1 216 ? -0.503 5.262 -2.475 1.00 96.12 216 GLY A N 1
ATOM 1618 C CA . GLY A 1 216 ? 0.497 4.189 -2.518 1.00 96.12 216 GLY A CA 1
ATOM 1619 C C . GLY A 1 216 ? -0.062 2.805 -2.158 1.00 96.12 216 GLY A C 1
ATOM 1620 O O . GLY A 1 216 ? 0.303 1.809 -2.784 1.00 96.12 216 GLY A O 1
ATOM 1621 N N . LEU A 1 217 ? -1.008 2.731 -1.212 1.00 96.31 217 LEU A N 1
ATOM 1622 C CA . LEU A 1 217 ? -1.719 1.490 -0.877 1.00 96.31 217 LEU A CA 1
ATOM 1623 C C . LEU A 1 217 ? -2.639 1.062 -2.023 1.00 96.31 217 LEU A C 1
ATOM 1625 O O . LEU A 1 217 ? -2.696 -0.115 -2.375 1.00 96.31 217 LEU A O 1
ATOM 1629 N N . GLU A 1 218 ? -3.367 2.014 -2.599 1.00 96.00 218 GLU A N 1
ATOM 1630 C CA . GLU A 1 218 ? -4.243 1.765 -3.737 1.00 96.00 218 GLU A CA 1
ATOM 1631 C C . GLU A 1 218 ? -3.460 1.250 -4.952 1.00 96.00 218 GLU A C 1
ATOM 1633 O O . GLU A 1 218 ? -3.876 0.289 -5.609 1.00 96.00 218 GLU A O 1
ATOM 1638 N N . PHE A 1 219 ? -2.296 1.846 -5.219 1.00 97.56 219 PHE A N 1
ATOM 1639 C CA . PHE A 1 219 ? -1.389 1.394 -6.262 1.00 97.56 219 PHE A CA 1
ATOM 1640 C C . PHE A 1 219 ? -0.837 -0.009 -5.976 1.00 97.56 219 PHE A C 1
ATOM 1642 O O . PHE A 1 219 ? -0.869 -0.855 -6.869 1.00 97.56 219 PHE A O 1
ATOM 1649 N N . ALA A 1 220 ? -0.408 -0.305 -4.743 1.00 97.94 220 ALA A N 1
ATOM 1650 C CA . ALA A 1 220 ? 0.054 -1.644 -4.361 1.00 97.94 220 ALA A CA 1
ATOM 1651 C C . ALA A 1 220 ? -1.029 -2.719 -4.590 1.00 97.94 220 ALA A C 1
ATOM 1653 O O . ALA A 1 220 ? -0.755 -3.778 -5.158 1.00 97.94 220 ALA A O 1
ATOM 1654 N N . GLU A 1 221 ? -2.286 -2.440 -4.228 1.00 95.88 221 GLU A N 1
ATOM 1655 C CA . GLU A 1 221 ? -3.412 -3.339 -4.515 1.00 95.88 221 GLU A CA 1
ATOM 1656 C C . GLU A 1 221 ? -3.630 -3.532 -6.026 1.00 95.88 221 GLU A C 1
ATOM 1658 O O . GLU A 1 221 ? -3.915 -4.648 -6.473 1.00 95.88 221 GLU A O 1
ATOM 1663 N N . ASN A 1 222 ? -3.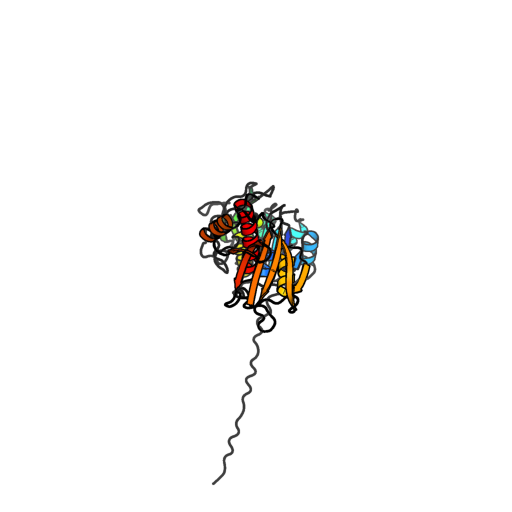480 -2.466 -6.823 1.00 96.94 222 ASN A N 1
ATOM 1664 C CA . ASN A 1 222 ? -3.590 -2.543 -8.279 1.00 96.94 222 ASN A CA 1
ATOM 1665 C C . ASN A 1 222 ? -2.463 -3.381 -8.895 1.00 96.94 222 ASN A C 1
ATOM 1667 O O . ASN A 1 222 ? -2.725 -4.193 -9.784 1.00 96.94 222 ASN A O 1
ATOM 1671 N N . VAL A 1 223 ? -1.229 -3.232 -8.405 1.00 97.50 223 VAL A N 1
ATOM 1672 C CA . VAL A 1 223 ? -0.074 -4.052 -8.798 1.00 97.50 223 VAL A CA 1
ATOM 1673 C C . VAL A 1 223 ? -0.357 -5.527 -8.552 1.00 97.50 223 VAL A C 1
ATOM 1675 O O . VAL A 1 223 ? -0.214 -6.332 -9.472 1.00 97.50 223 VAL A O 1
ATOM 1678 N N . VAL A 1 224 ? -0.799 -5.887 -7.344 1.00 96.62 224 VAL A N 1
ATOM 1679 C CA . VAL A 1 224 ? -1.094 -7.281 -6.986 1.00 96.62 224 VAL A CA 1
ATOM 1680 C C . VAL A 1 224 ? -2.202 -7.849 -7.876 1.00 96.62 224 VAL A C 1
ATOM 1682 O O . VAL A 1 224 ? -2.050 -8.937 -8.436 1.00 96.62 224 VAL A O 1
ATOM 1685 N N . ALA A 1 225 ? -3.297 -7.110 -8.072 1.00 93.81 225 ALA A N 1
ATOM 1686 C CA . ALA A 1 225 ? -4.403 -7.549 -8.922 1.00 93.81 225 ALA A CA 1
ATOM 1687 C C . ALA A 1 225 ? -3.992 -7.718 -10.392 1.00 93.81 225 ALA A C 1
ATOM 1689 O O . ALA A 1 225 ? -4.338 -8.720 -11.026 1.00 93.81 225 ALA A O 1
ATOM 1690 N N . PHE A 1 226 ? -3.230 -6.760 -10.925 1.00 95.06 226 PHE A N 1
ATOM 1691 C CA . PHE A 1 226 ? -2.709 -6.799 -12.287 1.00 95.06 226 PHE A CA 1
ATOM 1692 C C . PHE A 1 22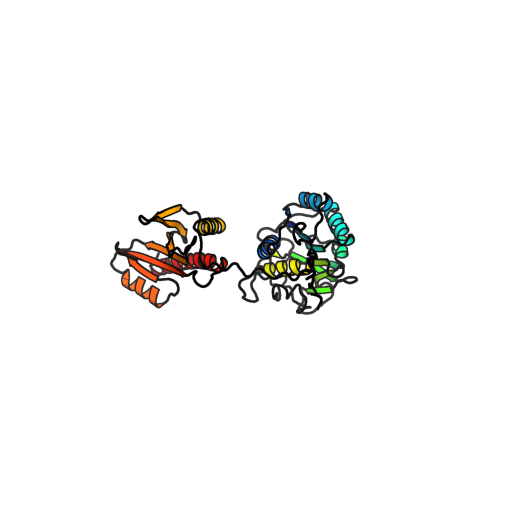6 ? -1.767 -7.988 -12.487 1.00 95.06 226 PHE A C 1
ATOM 1694 O O . PHE A 1 226 ? -1.971 -8.796 -13.397 1.00 95.06 226 PHE A O 1
ATOM 1701 N N . LEU A 1 227 ? -0.776 -8.138 -11.606 1.00 96.12 227 LEU A N 1
ATOM 1702 C CA . LEU A 1 227 ? 0.237 -9.175 -11.729 1.00 96.12 227 LEU A CA 1
ATOM 1703 C C . LEU A 1 227 ? -0.312 -10.568 -11.463 1.00 96.12 227 LEU A C 1
ATOM 1705 O O . LEU A 1 227 ? 0.152 -11.488 -12.113 1.00 96.12 227 LEU A O 1
ATOM 1709 N N . LEU A 1 228 ? -1.319 -10.773 -10.617 1.00 92.94 228 LEU A N 1
ATOM 1710 C CA . LEU A 1 228 ? -1.951 -12.094 -10.484 1.00 92.94 228 LEU A CA 1
ATOM 1711 C C . LEU A 1 228 ? -2.926 -12.410 -11.633 1.00 92.94 228 LEU A C 1
ATOM 1713 O O . LEU A 1 228 ? -3.411 -13.536 -11.740 1.00 92.94 228 LEU A O 1
ATOM 1717 N N . GLY A 1 229 ? -3.235 -11.442 -12.506 1.00 80.12 229 GLY A N 1
ATOM 1718 C CA . GLY A 1 229 ? -4.097 -11.634 -13.678 1.00 80.12 229 GLY A CA 1
ATOM 1719 C C . GLY A 1 229 ? -5.523 -12.085 -13.344 1.00 80.12 229 GLY A C 1
ATOM 1720 O O . GLY A 1 229 ? -6.222 -12.625 -14.203 1.00 80.12 229 GLY A O 1
ATOM 1721 N N . THR A 1 230 ? -5.955 -11.899 -12.095 1.00 58.34 230 THR A N 1
ATOM 1722 C CA . THR A 1 230 ? -7.264 -12.333 -11.610 1.00 58.34 230 THR A CA 1
ATOM 1723 C C . THR A 1 230 ? -8.138 -11.104 -11.382 1.00 58.34 230 THR A C 1
ATOM 1725 O O . THR A 1 230 ? -7.658 -10.132 -10.802 1.00 58.34 230 THR A O 1
ATOM 1728 N N . PRO A 1 231 ? -9.428 -11.110 -11.764 1.00 49.66 231 PRO A N 1
ATOM 1729 C CA . PRO A 1 231 ? -10.373 -10.122 -11.264 1.00 49.66 231 PRO A CA 1
ATOM 1730 C C . PRO A 1 231 ? -10.483 -10.281 -9.743 1.00 49.66 231 PRO A C 1
ATOM 1732 O O . PRO A 1 231 ? -11.253 -11.108 -9.252 1.00 49.66 231 PRO A O 1
ATOM 1735 N N . ILE A 1 232 ? -9.687 -9.524 -8.987 1.00 46.88 232 ILE A N 1
ATOM 1736 C CA . ILE A 1 232 ? -9.803 -9.509 -7.534 1.00 46.88 232 ILE A CA 1
ATOM 1737 C C . ILE A 1 232 ? -11.041 -8.681 -7.204 1.00 46.88 232 ILE A C 1
ATOM 1739 O O . ILE A 1 232 ? -11.023 -7.451 -7.162 1.00 46.88 232 ILE A O 1
ATOM 1743 N N . VAL A 1 233 ? -12.166 -9.371 -7.019 1.00 42.72 233 VAL A N 1
ATOM 1744 C CA . VAL A 1 233 ? -13.337 -8.777 -6.381 1.00 42.72 233 VAL A CA 1
ATOM 1745 C C . VAL A 1 233 ? -12.919 -8.517 -4.946 1.00 42.72 233 VAL A C 1
ATOM 1747 O O . VAL A 1 233 ? -12.798 -9.469 -4.174 1.00 42.72 233 VAL A O 1
ATOM 1750 N N . ARG A 1 234 ? -12.698 -7.248 -4.582 1.00 42.94 234 ARG A N 1
ATOM 1751 C CA . ARG A 1 234 ? -12.508 -6.907 -3.173 1.00 42.94 234 ARG A CA 1
ATOM 1752 C C . ARG A 1 234 ? -13.643 -7.542 -2.377 1.00 42.94 234 ARG A C 1
ATOM 1754 O O . ARG A 1 234 ? -14.810 -7.303 -2.726 1.00 42.94 234 ARG A O 1
ATOM 1761 N N . PRO A 1 235 ? -13.355 -8.327 -1.325 1.00 38.72 235 PRO A N 1
ATOM 1762 C CA . PRO A 1 235 ? -14.403 -8.657 -0.384 1.00 38.72 235 PRO A CA 1
ATOM 1763 C C . PRO A 1 235 ? -15.021 -7.327 0.048 1.00 38.72 235 PRO A C 1
ATOM 1765 O O . PRO A 1 235 ? -14.305 -6.374 0.370 1.00 38.72 235 PRO A O 1
ATOM 1768 N N . ARG A 1 236 ? -16.356 -7.208 -0.026 1.00 41.25 236 ARG A N 1
ATOM 1769 C CA . ARG A 1 236 ? -17.016 -6.037 0.566 1.00 41.25 236 ARG A CA 1
ATOM 1770 C C . ARG A 1 236 ? -16.469 -5.919 1.987 1.00 41.25 236 ARG A C 1
ATOM 1772 O O . ARG A 1 236 ? -16.460 -6.953 2.661 1.00 41.25 236 ARG A O 1
ATOM 1779 N N . PRO A 1 237 ? -16.022 -4.729 2.430 1.00 46.94 237 PRO A N 1
ATOM 1780 C CA . PRO A 1 237 ? -15.521 -4.582 3.784 1.00 46.94 237 PRO A CA 1
ATOM 1781 C C . PRO A 1 237 ? -16.556 -5.184 4.721 1.00 46.94 237 PRO A C 1
ATOM 1783 O O . PRO A 1 237 ? -17.746 -4.879 4.586 1.00 46.94 237 PRO A O 1
ATOM 1786 N N . SER A 1 238 ? -16.117 -6.090 5.594 1.00 54.03 238 SER A N 1
ATOM 1787 C CA . SER A 1 238 ? -16.989 -6.783 6.534 1.00 54.03 238 SER A CA 1
ATOM 1788 C C . SER A 1 238 ? -17.837 -5.731 7.242 1.00 54.03 238 SER A C 1
ATOM 1790 O O . SER A 1 238 ? -17.305 -4.869 7.946 1.00 54.03 238 SER A O 1
ATOM 1792 N N . LEU A 1 239 ? -19.143 -5.734 6.977 1.00 61.16 239 LEU A N 1
ATOM 1793 C CA . LEU A 1 239 ? -20.074 -4.839 7.644 1.00 61.16 239 LEU A CA 1
ATOM 1794 C C . LEU A 1 239 ? -20.489 -5.510 8.943 1.00 61.16 239 LEU A C 1
ATOM 1796 O O . LEU A 1 239 ? -21.127 -6.562 8.943 1.00 61.16 239 LEU A O 1
ATOM 1800 N N . TRP A 1 240 ? -20.127 -4.880 10.048 1.00 67.75 240 TRP A N 1
ATOM 1801 C CA . TRP A 1 240 ? -20.470 -5.320 11.383 1.00 67.75 240 TRP A CA 1
ATOM 1802 C C . TRP A 1 240 ? -21.810 -4.700 11.743 1.00 67.75 240 TRP A C 1
ATOM 1804 O O . TRP A 1 240 ? -21.946 -3.480 11.812 1.00 67.75 240 TRP A O 1
ATOM 1814 N N . SER A 1 241 ? -22.817 -5.548 11.929 1.00 84.12 241 SER A N 1
ATOM 1815 C CA . SER A 1 241 ? -24.099 -5.131 12.508 1.00 84.12 241 SER A CA 1
ATOM 1816 C C . SER A 1 241 ? -24.145 -5.333 14.023 1.00 84.12 241 SER A C 1
ATOM 1818 O O . SER A 1 241 ? -25.019 -4.779 14.684 1.00 84.12 241 SER A O 1
ATOM 1820 N N . ALA A 1 242 ? -23.186 -6.092 14.559 1.00 87.06 242 ALA A N 1
ATOM 1821 C CA . ALA A 1 242 ? -22.957 -6.337 15.972 1.00 87.06 242 ALA A CA 1
ATOM 1822 C C . ALA A 1 242 ? -21.469 -6.664 16.199 1.00 87.06 242 ALA A C 1
ATOM 1824 O O . ALA A 1 242 ? -20.824 -7.153 15.273 1.00 87.06 242 ALA A O 1
ATOM 1825 N N . VAL A 1 243 ? -20.940 -6.431 17.401 1.00 88.31 243 VAL A N 1
ATOM 1826 C CA . VAL A 1 243 ? -19.555 -6.769 17.794 1.00 88.31 243 VAL A CA 1
ATOM 1827 C C . VAL A 1 243 ? -19.537 -7.639 19.046 1.00 88.31 243 VAL A C 1
ATOM 1829 O O . VAL A 1 243 ? -20.281 -7.373 19.989 1.00 88.31 243 VAL A O 1
ATOM 1832 N N . SER A 1 244 ? -18.705 -8.678 19.083 1.00 91.19 244 SER A N 1
ATOM 1833 C CA . SER A 1 244 ? -18.506 -9.465 20.304 1.00 91.19 244 SER A CA 1
ATOM 1834 C C . SER A 1 244 ? -17.528 -8.771 21.260 1.00 91.19 244 SER A C 1
ATOM 1836 O O . SER A 1 244 ? -16.840 -7.812 20.903 1.00 91.19 244 SER A O 1
ATOM 1838 N N . THR A 1 245 ? -17.417 -9.276 22.489 1.00 93.31 245 THR A N 1
ATOM 1839 C CA . THR A 1 245 ? -16.381 -8.804 23.420 1.00 93.31 245 THR A CA 1
ATOM 1840 C C . THR A 1 245 ? -14.968 -9.122 22.931 1.00 93.31 245 THR A C 1
ATOM 1842 O O . THR A 1 245 ? -14.061 -8.335 23.179 1.00 93.31 245 THR A O 1
ATOM 1845 N N . ALA A 1 246 ? -14.775 -10.240 22.222 1.00 89.81 246 ALA A N 1
ATOM 1846 C CA . ALA A 1 246 ? -13.483 -10.614 21.650 1.00 89.81 246 ALA A CA 1
ATOM 1847 C C . ALA A 1 246 ? -13.076 -9.678 20.502 1.00 89.81 246 ALA A C 1
ATOM 1849 O O . ALA A 1 246 ? -11.902 -9.341 20.371 1.00 89.81 246 ALA A O 1
ATOM 1850 N N . ASP A 1 247 ? -14.046 -9.212 19.711 1.00 87.69 247 ASP A N 1
ATOM 1851 C CA . ASP A 1 247 ? -13.787 -8.234 18.651 1.00 87.69 247 ASP A CA 1
ATOM 1852 C C . ASP A 1 247 ? -13.326 -6.898 19.226 1.00 87.69 247 ASP A C 1
ATOM 1854 O O . ASP A 1 247 ? -12.382 -6.307 18.711 1.00 87.69 247 ASP A O 1
ATOM 1858 N N . LEU A 1 248 ? -13.961 -6.438 20.307 1.00 91.12 248 LEU A N 1
ATOM 1859 C CA . LEU A 1 248 ? -13.584 -5.197 20.985 1.00 91.12 248 LEU A CA 1
ATOM 1860 C C . LEU A 1 248 ? -12.219 -5.297 21.674 1.00 91.12 248 LEU A C 1
ATOM 1862 O O . LEU A 1 248 ? -11.433 -4.360 21.575 1.00 91.12 248 LEU A O 1
ATOM 1866 N N . ASP A 1 249 ? -11.901 -6.427 22.310 1.00 93.06 249 ASP A N 1
ATOM 1867 C CA . ASP A 1 249 ? -10.563 -6.651 22.871 1.00 93.06 249 ASP A CA 1
ATOM 1868 C C . ASP A 1 249 ? -9.494 -6.569 21.774 1.00 93.06 249 ASP A C 1
ATOM 1870 O O . ASP A 1 249 ? -8.521 -5.826 21.896 1.00 93.06 249 ASP A O 1
ATOM 1874 N N . ARG A 1 250 ? -9.711 -7.295 20.669 1.00 83.75 250 ARG A N 1
ATOM 1875 C CA . ARG A 1 250 ? -8.806 -7.296 19.520 1.00 83.75 250 ARG A CA 1
ATOM 1876 C C . ARG A 1 250 ? -8.671 -5.899 18.914 1.00 83.75 250 ARG A C 1
ATOM 1878 O O . ARG A 1 250 ? -7.554 -5.487 18.626 1.00 83.75 250 ARG A O 1
ATOM 1885 N N . LEU A 1 251 ? -9.775 -5.157 18.771 1.00 84.81 251 LEU A N 1
ATOM 1886 C CA . LEU A 1 251 ? -9.772 -3.779 18.269 1.00 84.81 251 LEU A CA 1
ATOM 1887 C C . LEU A 1 251 ? -8.823 -2.892 19.064 1.00 84.81 251 LEU A C 1
ATOM 1889 O O . LEU A 1 251 ? -7.973 -2.222 18.486 1.00 84.81 251 LEU A O 1
ATOM 1893 N N . LEU A 1 252 ? -9.017 -2.860 20.383 1.00 90.06 252 LEU A N 1
ATOM 1894 C CA . LEU A 1 252 ? -8.285 -1.968 21.268 1.00 90.06 252 LEU A CA 1
ATOM 1895 C C . LEU A 1 252 ? -6.802 -2.351 21.296 1.00 90.06 252 LEU A C 1
ATOM 1897 O O . LEU A 1 252 ? -5.955 -1.469 21.207 1.00 90.06 252 LEU A O 1
ATOM 1901 N N . SER A 1 253 ? -6.484 -3.650 21.300 1.00 86.75 253 SER A N 1
ATOM 1902 C CA . SER A 1 253 ? -5.101 -4.126 21.175 1.00 86.75 253 SER A CA 1
ATOM 1903 C C . SER A 1 253 ? -4.454 -3.757 19.836 1.00 86.75 253 SER A C 1
ATOM 1905 O O . SER A 1 253 ? -3.322 -3.290 19.830 1.00 86.75 253 SER A O 1
ATOM 1907 N N . GLU A 1 254 ? -5.161 -3.898 18.710 1.00 76.88 254 GLU A N 1
ATOM 1908 C CA . GLU A 1 254 ? -4.683 -3.477 17.379 1.00 76.88 254 GLU A CA 1
ATOM 1909 C C . GLU A 1 254 ? -4.535 -1.951 17.252 1.00 76.88 254 GLU A C 1
ATOM 1911 O O . GLU A 1 254 ? -3.909 -1.471 16.314 1.00 76.88 254 GLU A O 1
ATOM 1916 N N . MET A 1 255 ? -5.169 -1.173 18.132 1.00 81.25 255 MET A N 1
ATOM 1917 C CA . MET A 1 255 ? -4.973 0.279 18.243 1.00 81.25 255 MET A CA 1
ATOM 1918 C C . MET A 1 255 ? -3.887 0.650 19.257 1.00 81.25 255 MET A C 1
ATOM 1920 O O . MET A 1 255 ? -3.728 1.829 19.553 1.00 81.25 255 MET A O 1
ATOM 1924 N N . GLU A 1 256 ? -3.189 -0.339 19.821 1.00 88.50 256 GLU A N 1
ATOM 1925 C CA . GLU A 1 256 ? -2.195 -0.159 20.884 1.00 88.50 256 GLU A CA 1
ATOM 1926 C C . GLU A 1 256 ? -2.767 0.522 22.145 1.00 88.50 256 GLU A C 1
ATOM 1928 O O . GLU A 1 256 ? -2.042 1.085 22.967 1.00 88.50 256 GLU A O 1
ATOM 1933 N N . ILE A 1 257 ? -4.086 0.435 22.344 1.00 90.44 257 ILE A N 1
ATOM 1934 C CA . ILE A 1 257 ? -4.773 0.959 23.524 1.00 90.44 257 ILE A CA 1
ATOM 1935 C C . ILE A 1 257 ? -4.705 -0.102 24.620 1.00 90.44 257 ILE A C 1
ATOM 1937 O O . ILE A 1 257 ? -5.266 -1.192 24.500 1.00 90.44 257 ILE A O 1
ATOM 1941 N N . THR A 1 258 ? -4.046 0.228 25.729 1.00 94.56 258 THR A N 1
ATOM 1942 C CA . THR A 1 258 ? -4.078 -0.607 26.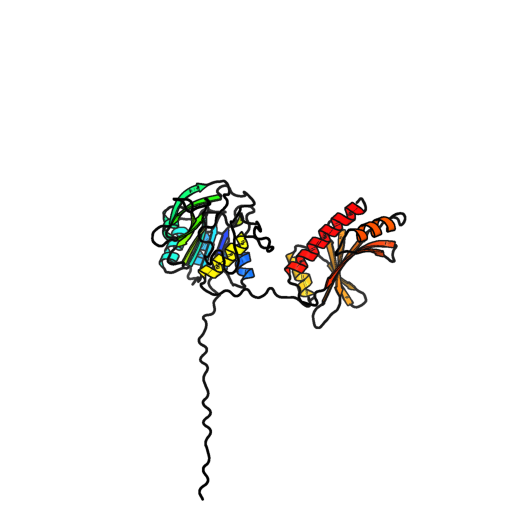937 1.00 94.56 258 THR A CA 1
ATOM 1943 C C . THR A 1 258 ? -5.402 -0.401 27.668 1.00 94.56 258 THR A C 1
ATOM 1945 O O . THR A 1 258 ? -5.778 0.735 27.952 1.00 94.56 258 THR A O 1
ATOM 1948 N N . PHE A 1 259 ? -6.100 -1.490 27.999 1.00 97.06 259 PHE A N 1
ATOM 1949 C CA . PHE A 1 259 ? -7.421 -1.438 28.627 1.00 97.06 259 PHE A CA 1
ATOM 1950 C C . PHE A 1 259 ? -7.587 -2.458 29.758 1.00 97.06 259 PHE A C 1
ATOM 1952 O O . PHE A 1 259 ? -6.957 -3.514 29.777 1.00 97.06 259 PHE A O 1
ATOM 1959 N N . GLU A 1 260 ? -8.507 -2.160 30.673 1.00 97.81 260 GLU A N 1
ATOM 1960 C CA . GLU A 1 260 ? -9.045 -3.100 31.653 1.00 97.81 260 GLU A CA 1
ATOM 1961 C C . GLU A 1 260 ? -10.498 -3.427 31.295 1.00 97.81 260 GLU A C 1
ATOM 1963 O O . GLU A 1 260 ? -11.326 -2.524 31.158 1.00 97.81 260 GLU A O 1
ATOM 1968 N N . ARG A 1 261 ? -10.824 -4.720 31.159 1.00 97.00 261 ARG A N 1
ATOM 1969 C CA . ARG A 1 261 ? -12.203 -5.169 30.939 1.00 97.00 261 ARG A CA 1
ATOM 1970 C C . ARG A 1 261 ? -12.831 -5.666 32.235 1.00 97.00 261 ARG A C 1
ATOM 1972 O O . ARG A 1 261 ? -12.364 -6.637 32.828 1.00 97.00 261 ARG A O 1
ATOM 1979 N N . THR A 1 262 ? -13.948 -5.059 32.612 1.00 96.56 262 THR A N 1
ATOM 1980 C CA . THR A 1 262 ? -14.774 -5.445 33.761 1.00 96.56 262 THR A CA 1
ATOM 1981 C C . THR A 1 262 ? -16.219 -5.694 33.319 1.00 96.56 262 THR A C 1
ATOM 1983 O O . THR A 1 262 ? -16.518 -5.742 32.122 1.00 96.56 262 THR A O 1
ATOM 1986 N N . ALA A 1 263 ? -17.123 -5.893 34.278 1.00 93.50 263 ALA A N 1
ATOM 1987 C CA . ALA A 1 263 ? -18.551 -5.952 34.019 1.00 93.50 263 ALA A CA 1
ATOM 1988 C C . ALA A 1 263 ? -19.319 -5.077 35.014 1.00 93.50 263 ALA A C 1
ATOM 1990 O O . ALA A 1 263 ? -18.966 -4.995 36.193 1.00 93.50 263 ALA A O 1
ATOM 1991 N N . THR A 1 264 ? -20.394 -4.449 34.550 1.00 91.38 264 THR A N 1
ATOM 1992 C CA . THR A 1 264 ? -21.363 -3.768 35.410 1.00 91.38 264 THR A CA 1
ATOM 1993 C C . THR A 1 264 ? -22.071 -4.769 36.342 1.00 91.38 264 THR A C 1
ATOM 1995 O O . THR A 1 264 ? -22.053 -5.975 36.086 1.00 91.38 264 THR A O 1
ATOM 1998 N N . PRO A 1 265 ? -22.774 -4.309 37.399 1.00 91.06 265 PRO A N 1
ATOM 1999 C CA . PRO A 1 265 ? -23.543 -5.199 38.279 1.00 91.06 265 PRO A CA 1
ATOM 2000 C C . PRO A 1 265 ? -24.608 -6.043 37.562 1.00 91.06 265 PRO A C 1
ATOM 2002 O O . PRO A 1 265 ? -24.958 -7.119 38.038 1.00 91.06 265 PRO A O 1
ATOM 2005 N N . ASP A 1 266 ? -25.118 -5.567 36.422 1.00 87.69 266 ASP A N 1
ATOM 2006 C CA . ASP A 1 266 ? -26.044 -6.299 35.550 1.00 87.69 266 ASP A CA 1
ATOM 2007 C C . ASP A 1 266 ? -25.342 -7.168 34.488 1.00 87.69 266 ASP A C 1
ATOM 2009 O O . ASP A 1 266 ? -26.001 -7.726 33.615 1.00 87.69 266 ASP A O 1
ATOM 2013 N N . GLY A 1 267 ? -24.019 -7.326 34.580 1.00 88.56 267 GLY A N 1
ATOM 2014 C CA . GLY A 1 267 ? -23.227 -8.248 33.767 1.00 88.56 267 GLY A CA 1
ATOM 2015 C C . GLY A 1 267 ? -22.833 -7.728 32.384 1.00 88.56 267 GLY A C 1
ATOM 2016 O O . GLY A 1 267 ? -22.333 -8.510 31.578 1.00 88.56 267 GLY A O 1
ATOM 2017 N N . ARG A 1 268 ? -23.035 -6.438 32.082 1.00 92.06 268 ARG A N 1
ATOM 2018 C CA . ARG A 1 268 ? -22.614 -5.855 30.798 1.00 92.06 268 ARG A CA 1
ATOM 2019 C C . ARG A 1 268 ? -21.113 -5.590 30.804 1.00 92.06 268 ARG A C 1
ATOM 2021 O O . ARG A 1 268 ? -20.614 -5.074 31.802 1.00 92.06 268 ARG A O 1
ATOM 2028 N N . PRO A 1 269 ? -20.395 -5.896 29.716 1.00 95.69 269 PRO A N 1
ATOM 2029 C CA . PRO A 1 269 ? -18.965 -5.663 29.642 1.00 95.69 269 PRO A CA 1
ATOM 2030 C C . PRO A 1 269 ? -18.658 -4.165 29.562 1.00 95.69 269 PRO A C 1
ATOM 2032 O O . PRO A 1 269 ? -19.393 -3.390 28.942 1.00 95.69 269 PRO A O 1
ATOM 2035 N N . VAL A 1 270 ? -17.556 -3.781 30.196 1.00 97.00 270 VAL A N 1
ATOM 2036 C CA . VAL A 1 270 ? -17.055 -2.407 30.254 1.00 97.00 270 VAL A CA 1
ATOM 2037 C C . VAL A 1 270 ? -15.557 -2.434 30.012 1.00 97.00 270 VAL A C 1
ATOM 2039 O O . VAL A 1 270 ? -14.863 -3.237 30.633 1.00 97.00 270 VAL A O 1
ATOM 2042 N N . TRP A 1 271 ? -15.059 -1.550 29.151 1.00 97.81 271 TRP A N 1
ATOM 2043 C CA . TRP A 1 271 ? -13.625 -1.358 28.937 1.00 97.81 271 TRP A CA 1
ATOM 2044 C C . TRP A 1 271 ? -13.224 0.019 29.446 1.00 97.81 271 TRP A C 1
ATOM 2046 O O . TRP A 1 271 ? -13.819 1.015 29.044 1.00 97.81 271 TRP A O 1
ATOM 2056 N N . SER A 1 272 ? -12.213 0.072 30.303 1.00 97.38 272 SER A N 1
ATOM 2057 C CA . SER A 1 272 ? -11.632 1.311 30.819 1.00 97.38 272 SER A CA 1
ATOM 2058 C C . SER A 1 272 ? -10.218 1.472 30.273 1.00 97.38 272 SER A C 1
ATOM 2060 O O . SER A 1 272 ? -9.425 0.534 30.352 1.00 97.38 272 SER A O 1
ATOM 2062 N N . PHE A 1 273 ? -9.897 2.635 29.716 1.00 96.12 273 PHE A N 1
ATOM 2063 C CA . PHE A 1 273 ? -8.588 2.930 29.120 1.00 96.12 273 PHE A CA 1
ATOM 2064 C C . PHE A 1 273 ? -8.311 4.435 29.130 1.00 96.12 273 PHE A C 1
ATOM 2066 O O . PHE A 1 273 ? -9.219 5.246 29.302 1.00 96.12 273 PHE A O 1
ATOM 2073 N N . GLU A 1 274 ? -7.048 4.818 28.965 1.00 94.50 274 GLU A N 1
ATOM 2074 C CA . GLU A 1 274 ? -6.666 6.222 28.824 1.00 94.50 274 GLU A CA 1
ATOM 2075 C C . GLU A 1 274 ? -6.806 6.668 27.363 1.00 94.50 274 GLU A C 1
ATOM 2077 O O . GLU A 1 274 ? -6.383 5.964 26.448 1.00 94.50 274 GLU A O 1
ATOM 2082 N N . LEU A 1 275 ? -7.412 7.834 27.142 1.00 92.00 275 LEU A N 1
ATOM 2083 C CA . LEU A 1 275 ? -7.595 8.433 25.821 1.00 92.00 275 LEU A CA 1
ATOM 2084 C C . LEU A 1 275 ? -7.476 9.957 25.957 1.00 92.00 275 LEU A C 1
ATOM 2086 O O . LEU A 1 275 ? -8.148 10.544 26.805 1.00 92.00 275 LEU A O 1
ATOM 2090 N N . GLY A 1 276 ? -6.614 10.630 25.187 1.00 85.94 276 GLY A N 1
ATOM 2091 C CA . GLY A 1 276 ? -6.433 12.087 25.316 1.00 85.94 276 GLY A CA 1
ATOM 2092 C C . GLY A 1 276 ? -6.020 12.561 26.726 1.00 85.94 276 GLY A C 1
ATOM 2093 O O . GLY A 1 276 ? -6.384 13.664 27.161 1.00 85.94 276 GLY A O 1
ATOM 2094 N N . GLY A 1 277 ? -5.298 11.718 27.473 1.00 88.88 277 GLY A N 1
ATOM 2095 C CA . GLY A 1 277 ? -4.833 12.004 28.833 1.00 88.88 277 GLY A CA 1
ATOM 2096 C C . GLY A 1 277 ? -5.921 11.973 29.912 1.00 88.88 277 GLY A C 1
ATOM 2097 O O . GLY A 1 277 ? -5.754 12.609 30.955 1.00 88.88 277 GLY A O 1
ATOM 2098 N N . VAL A 1 278 ? -7.065 11.329 29.654 1.00 92.19 278 VAL A N 1
ATOM 2099 C CA . VAL A 1 278 ? -8.137 11.116 30.640 1.00 92.19 278 VAL A CA 1
ATOM 2100 C C . VAL A 1 278 ? -8.609 9.669 30.615 1.00 92.19 278 VAL A C 1
ATOM 2102 O O . VAL A 1 278 ? -8.501 8.988 29.597 1.00 92.19 278 VAL A O 1
ATOM 2105 N N . LEU A 1 279 ? -9.170 9.208 31.733 1.00 95.31 279 LEU A N 1
ATOM 2106 C CA . LEU A 1 279 ? -9.824 7.908 31.784 1.00 95.31 279 LEU A CA 1
ATOM 2107 C C . LEU A 1 279 ? -11.125 7.962 30.972 1.00 95.31 279 LEU A C 1
ATOM 2109 O O . LEU A 1 279 ? -12.026 8.754 31.266 1.00 95.31 279 LEU A O 1
ATOM 2113 N N . ALA A 1 280 ? -11.210 7.115 29.956 1.00 96.31 280 ALA A N 1
ATOM 2114 C CA . ALA A 1 280 ? -12.394 6.884 29.153 1.00 96.31 280 ALA A CA 1
ATOM 2115 C C . ALA A 1 280 ? -12.944 5.480 29.423 1.00 96.31 280 ALA A C 1
ATOM 2117 O O . ALA A 1 280 ? -12.223 4.545 29.781 1.00 96.31 280 ALA A O 1
ATOM 2118 N N . THR A 1 281 ? -14.249 5.343 29.243 1.00 97.00 281 THR A N 1
ATOM 2119 C CA . THR A 1 281 ? -14.981 4.096 29.408 1.00 97.00 281 THR A CA 1
ATOM 2120 C C . THR A 1 281 ? -15.777 3.809 28.145 1.00 97.00 281 THR A C 1
ATOM 2122 O O . THR A 1 281 ? -16.501 4.673 27.654 1.00 97.00 281 THR A O 1
ATOM 2125 N N . LEU A 1 282 ? -15.660 2.590 27.630 1.00 96.94 282 LEU A N 1
ATOM 2126 C CA . LEU A 1 282 ? -16.475 2.064 26.545 1.00 96.94 282 LEU A CA 1
ATOM 2127 C C . LEU A 1 282 ? -17.508 1.095 27.117 1.00 96.94 282 LEU A C 1
ATOM 2129 O O . LEU A 1 282 ? -17.164 0.103 27.765 1.00 96.94 282 LEU A O 1
ATOM 2133 N N . PHE A 1 283 ? -18.774 1.372 26.832 1.00 95.75 283 PHE A N 1
ATOM 2134 C CA . PHE A 1 283 ? -19.900 0.494 27.117 1.00 95.75 283 PHE A CA 1
ATOM 2135 C C . PHE A 1 283 ? -20.388 -0.166 25.832 1.00 95.75 283 PHE A C 1
ATOM 2137 O O . PHE A 1 283 ? -20.512 0.494 24.798 1.00 95.75 283 PHE A O 1
ATOM 2144 N N . ALA A 1 284 ? -20.723 -1.454 25.917 1.00 94.62 284 ALA A N 1
ATOM 2145 C CA . ALA A 1 284 ? -21.416 -2.167 24.852 1.00 94.62 284 ALA A CA 1
ATOM 2146 C C . ALA A 1 284 ? -22.873 -2.440 25.259 1.00 94.62 284 ALA A C 1
ATOM 2148 O O . ALA A 1 284 ? -23.155 -3.033 26.305 1.00 94.62 284 ALA A O 1
ATOM 2149 N N . TYR A 1 285 ? -23.802 -1.983 24.425 1.00 93.94 285 TYR A N 1
ATOM 2150 C CA . TYR A 1 285 ? -25.243 -2.044 24.634 1.00 93.94 285 TYR A CA 1
ATOM 2151 C C . TYR A 1 285 ? -25.935 -2.862 23.544 1.00 93.94 285 TYR A C 1
ATOM 2153 O O . TYR A 1 285 ? -25.363 -3.170 22.498 1.00 93.94 285 TYR A O 1
ATOM 2161 N N . ASP A 1 286 ? -27.199 -3.197 23.808 1.00 93.31 286 ASP A N 1
ATOM 2162 C CA . ASP A 1 286 ? -28.093 -3.860 22.861 1.00 93.31 286 ASP A CA 1
ATOM 2163 C C . ASP A 1 286 ? -27.525 -5.194 22.348 1.00 93.31 286 ASP A C 1
ATOM 2165 O O . ASP A 1 286 ? -27.208 -5.364 21.171 1.00 93.31 286 ASP A O 1
ATOM 2169 N N . LEU A 1 287 ? -27.369 -6.153 23.269 1.00 91.25 287 LEU A N 1
ATOM 2170 C CA . LEU A 1 287 ? -26.952 -7.515 22.936 1.00 91.25 287 LEU A CA 1
ATOM 2171 C C . LEU A 1 287 ? -28.006 -8.184 22.039 1.00 91.25 287 LEU A C 1
ATOM 2173 O O . LEU A 1 287 ? -29.153 -8.380 22.445 1.00 91.25 287 LEU A O 1
ATOM 2177 N N . SER A 1 288 ? -27.599 -8.569 20.835 1.00 88.44 288 SER A N 1
ATOM 2178 C CA . SER A 1 288 ? -28.413 -9.268 19.846 1.00 88.44 288 SER A CA 1
ATOM 2179 C C . SER A 1 288 ? -27.637 -10.463 19.296 1.00 88.44 288 SER A C 1
ATOM 2181 O O . SER A 1 288 ? -26.651 -10.312 18.575 1.00 88.44 288 SER A O 1
ATOM 2183 N N . GLY A 1 289 ? -28.093 -11.675 19.620 1.00 86.50 289 GLY A N 1
ATOM 2184 C CA . GLY A 1 289 ? -27.335 -12.892 19.331 1.00 86.50 289 GLY A CA 1
ATOM 2185 C C . GLY A 1 289 ? -26.063 -12.945 20.179 1.00 86.50 289 GLY A C 1
ATOM 2186 O O . GLY A 1 289 ? -26.143 -12.880 21.402 1.00 86.50 289 GLY A O 1
ATOM 2187 N N . GLU A 1 290 ? -24.906 -13.055 19.528 1.00 82.75 290 GLU A N 1
ATOM 2188 C CA . GLU A 1 290 ? -23.593 -13.131 20.191 1.00 82.75 290 GLU A CA 1
ATOM 2189 C C . GLU A 1 290 ? -22.854 -11.780 20.260 1.00 82.75 290 GLU A C 1
ATOM 2191 O O . GLU A 1 290 ? -21.740 -11.716 20.778 1.00 82.75 290 GLU A O 1
ATOM 2196 N N . GLY A 1 291 ? -23.451 -10.691 19.758 1.00 89.50 291 GLY A N 1
ATOM 2197 C CA . GLY A 1 291 ? -22.793 -9.386 19.675 1.00 89.50 291 GLY A CA 1
ATOM 2198 C C . GLY A 1 291 ? -23.667 -8.210 20.104 1.00 89.50 291 GLY A C 1
ATOM 2199 O O . GLY A 1 291 ? -24.891 -8.296 20.156 1.00 89.50 291 GLY A O 1
ATOM 2200 N N . TYR A 1 292 ? -23.019 -7.091 20.393 1.00 93.12 292 TYR A N 1
ATOM 2201 C CA . TYR A 1 292 ? -23.620 -5.823 20.796 1.00 93.12 292 TYR A CA 1
ATOM 2202 C C . TYR A 1 292 ? -23.814 -4.921 19.585 1.00 93.12 292 TYR A C 1
ATOM 2204 O O . TYR A 1 292 ? -22.903 -4.795 18.767 1.00 93.12 292 TYR A O 1
ATOM 2212 N N . THR A 1 293 ? -24.979 -4.287 19.457 1.00 93.81 293 THR A N 1
ATOM 2213 C CA . THR A 1 293 ? -25.303 -3.444 18.292 1.00 93.81 293 THR A CA 1
ATOM 2214 C C . THR A 1 293 ? -25.112 -1.950 18.539 1.00 93.81 293 THR A C 1
ATOM 2216 O O . THR A 1 293 ? -25.368 -1.143 17.644 1.00 93.81 293 THR A O 1
ATOM 2219 N N . SER A 1 294 ? -24.698 -1.562 19.743 1.00 94.62 294 SER A N 1
ATOM 2220 C CA . SER A 1 294 ? -24.514 -0.168 20.136 1.00 94.62 294 SER A CA 1
ATOM 2221 C C . SER A 1 294 ? -23.305 -0.034 21.053 1.00 94.62 294 SER A C 1
ATOM 2223 O O . SER A 1 294 ? -23.118 -0.839 21.965 1.00 94.62 294 SER A O 1
ATOM 2225 N N . LEU A 1 295 ? -22.474 0.970 20.798 1.00 94.94 295 LEU A N 1
ATOM 2226 C CA . LEU A 1 295 ? -21.297 1.299 21.591 1.00 94.94 295 LEU A CA 1
ATOM 2227 C C . LEU A 1 295 ? -21.423 2.726 22.112 1.00 94.94 295 LEU A C 1
ATOM 2229 O O . LEU A 1 295 ? -21.865 3.606 21.379 1.00 94.94 295 LEU A O 1
ATOM 2233 N N . GLN A 1 296 ? -20.990 2.967 23.344 1.00 96.38 296 GLN A N 1
ATOM 2234 C CA . GLN A 1 296 ? -20.950 4.305 23.928 1.00 96.38 296 GLN A CA 1
ATOM 2235 C C . GLN A 1 296 ? -19.592 4.558 24.559 1.00 96.38 296 GLN A C 1
ATOM 2237 O O . GLN A 1 296 ? -19.177 3.812 25.446 1.00 96.38 296 GLN A O 1
ATOM 2242 N N . PHE A 1 297 ? -18.939 5.640 24.151 1.00 96.62 297 PHE A N 1
ATOM 2243 C CA . PHE A 1 297 ? -17.798 6.174 24.880 1.00 96.62 297 PHE A CA 1
ATOM 2244 C C . PHE A 1 297 ? -18.269 7.190 25.904 1.00 96.62 297 PHE A C 1
ATOM 2246 O O . PHE A 1 297 ? -19.209 7.946 25.661 1.00 96.62 297 PHE A O 1
ATOM 2253 N N . TYR A 1 298 ? -17.594 7.199 27.044 1.00 96.69 298 TYR A N 1
ATOM 2254 C CA . TYR A 1 298 ? -17.951 7.991 28.202 1.00 96.69 298 TYR A CA 1
ATOM 2255 C C . TYR A 1 298 ? -16.694 8.441 28.938 1.00 96.69 298 TYR A C 1
ATOM 2257 O O . TYR A 1 298 ? -15.756 7.669 29.112 1.00 96.69 298 TYR A O 1
ATOM 2265 N N . THR A 1 299 ? -16.674 9.680 29.407 1.00 96.38 299 THR A N 1
ATOM 2266 C CA . THR A 1 299 ? -15.654 10.165 30.343 1.00 96.38 299 THR A CA 1
ATOM 2267 C C . TH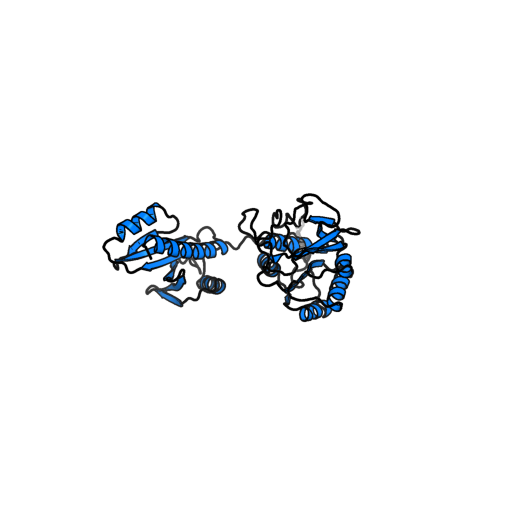R A 1 299 ? -16.250 11.249 31.240 1.00 96.38 299 THR A C 1
ATOM 2269 O O . THR A 1 299 ? -17.256 11.874 30.880 1.00 96.38 299 THR A O 1
ATOM 2272 N N . THR A 1 300 ? -15.651 11.464 32.413 1.00 94.12 300 THR A N 1
ATOM 2273 C CA . THR A 1 300 ? -16.099 12.461 33.389 1.00 94.12 300 THR A CA 1
ATOM 2274 C C . THR A 1 300 ? -14.973 13.358 33.883 1.00 94.12 300 THR A C 1
ATOM 2276 O O . THR A 1 300 ? -13.795 13.004 33.869 1.00 94.12 300 THR A O 1
ATOM 2279 N N . TRP A 1 301 ? -15.355 14.545 34.357 1.00 89.31 301 TRP A N 1
ATOM 2280 C CA . TRP A 1 301 ? -14.478 15.472 35.059 1.00 89.31 301 TRP A CA 1
ATOM 2281 C C . TRP A 1 301 ? -15.150 16.016 36.313 1.00 89.31 301 TRP A C 1
ATOM 2283 O O . TRP A 1 301 ? -16.250 16.577 36.258 1.00 89.31 301 TRP A O 1
ATOM 2293 N N . GLU A 1 302 ? -14.419 15.978 37.423 1.00 83.69 302 GLU A N 1
ATOM 2294 C CA . GLU A 1 302 ? -14.767 16.740 38.617 1.00 83.69 302 GLU A CA 1
ATOM 2295 C C . GLU A 1 302 ? -14.602 18.241 38.335 1.00 83.69 302 GLU A C 1
ATOM 2297 O O . GLU A 1 302 ? -13.505 18.717 38.009 1.00 83.69 302 GLU A O 1
ATOM 2302 N N . LEU A 1 303 ? -15.687 19.007 38.455 1.00 69.62 303 LEU A N 1
ATOM 2303 C CA . LEU A 1 303 ? -15.682 20.466 38.344 1.00 69.62 303 LEU A CA 1
ATOM 2304 C C . LEU A 1 303 ? -16.520 21.094 39.466 1.00 69.62 303 LEU A C 1
ATOM 2306 O O . LEU A 1 303 ? -17.544 20.534 39.855 1.00 69.62 303 LEU A O 1
ATOM 2310 N N . PRO A 1 304 ? -16.141 22.282 39.978 1.00 61.94 304 PRO A N 1
ATOM 2311 C CA . PRO A 1 304 ? -16.989 23.025 40.900 1.00 61.94 304 PRO A CA 1
ATOM 2312 C C . PRO A 1 304 ? -18.324 23.366 40.223 1.00 61.94 304 PRO A C 1
ATOM 2314 O O . PRO A 1 304 ? -18.346 23.952 39.141 1.00 61.94 304 PRO A O 1
ATOM 2317 N N . ALA A 1 305 ? -19.442 23.042 40.875 1.00 56.09 305 ALA A N 1
ATOM 2318 C CA . ALA A 1 305 ? -20.793 23.160 40.312 1.00 56.09 305 ALA A CA 1
ATOM 2319 C C . ALA A 1 305 ? -21.168 24.573 39.798 1.00 56.09 305 ALA A C 1
ATOM 2321 O O . ALA A 1 305 ? -22.074 24.723 38.974 1.00 56.09 305 ALA A O 1
ATOM 2322 N N . GLN A 1 306 ? -20.479 25.626 40.253 1.00 59.03 306 GLN A N 1
ATOM 2323 C CA . GLN A 1 306 ? -20.706 26.999 39.800 1.00 59.03 306 GLN A CA 1
ATOM 2324 C C . GLN A 1 306 ? -19.975 27.281 38.479 1.00 59.03 306 GLN A C 1
ATOM 2326 O O . GLN A 1 306 ? -18.820 27.690 38.469 1.00 59.03 306 GLN A O 1
ATOM 2331 N N . GLY A 1 307 ? -20.683 27.096 37.359 1.00 67.56 307 GLY A N 1
ATOM 2332 C CA . GLY A 1 307 ? -20.232 27.502 36.017 1.00 67.56 307 GLY A CA 1
ATOM 2333 C C . GLY A 1 307 ? -20.244 26.393 34.962 1.00 67.56 307 GLY A C 1
ATOM 2334 O O . GLY A 1 307 ? -20.148 26.690 33.774 1.00 67.56 307 GLY A O 1
ATOM 2335 N N . ALA A 1 308 ? -20.442 25.136 35.370 1.00 79.12 308 ALA A N 1
ATOM 2336 C CA . ALA A 1 308 ? -20.457 23.978 34.472 1.00 79.12 308 ALA A CA 1
ATOM 2337 C C . ALA A 1 308 ? -21.599 24.023 33.441 1.00 79.12 308 ALA A C 1
ATOM 2339 O O . ALA A 1 308 ? -21.387 23.761 32.259 1.00 79.12 308 ALA A O 1
ATOM 2340 N N . VAL A 1 309 ? -22.812 24.396 33.868 1.00 86.75 309 VAL A N 1
ATOM 2341 C CA . VAL A 1 309 ? -24.015 24.323 33.017 1.00 86.75 309 VAL A CA 1
ATOM 2342 C C . VAL A 1 309 ? -23.927 25.231 31.778 1.00 86.75 309 VAL A C 1
ATOM 2344 O O . VAL A 1 309 ? -24.186 24.733 30.683 1.00 86.75 309 VAL A O 1
ATOM 2347 N N . PRO A 1 310 ? -23.531 26.520 31.875 1.00 88.94 310 PRO A N 1
ATOM 2348 C CA . PRO A 1 310 ? -23.339 27.350 30.685 1.00 88.94 310 PRO A CA 1
ATOM 2349 C C . PRO A 1 310 ? -22.295 26.802 29.701 1.00 88.94 310 PRO A C 1
ATOM 2351 O O . PRO A 1 310 ? -22.530 26.861 28.496 1.00 88.94 310 PRO A O 1
ATOM 2354 N N . ALA A 1 311 ? -21.179 26.251 30.195 1.00 87.81 311 ALA A N 1
ATOM 2355 C CA . ALA A 1 311 ? -20.112 25.702 29.353 1.00 87.81 311 ALA A CA 1
ATOM 2356 C C . ALA A 1 311 ? -20.547 24.413 28.636 1.00 87.81 311 ALA A C 1
ATOM 2358 O O . ALA A 1 311 ? -20.334 24.253 27.437 1.00 87.81 311 ALA A O 1
ATOM 2359 N N . VAL A 1 312 ? -21.234 23.521 29.350 1.00 92.38 312 VAL A N 1
ATOM 2360 C CA . VAL A 1 312 ? -21.843 22.312 28.779 1.00 92.38 312 VAL A CA 1
ATOM 2361 C C . VAL A 1 312 ? -22.876 22.667 27.711 1.00 92.38 312 VAL A C 1
ATOM 2363 O O . VAL A 1 312 ? -22.884 22.093 26.624 1.00 92.38 312 VAL A O 1
ATOM 2366 N N . ASN A 1 313 ? -23.741 23.643 27.996 1.00 93.00 313 ASN A N 1
ATOM 2367 C CA . ASN A 1 313 ? -24.767 24.056 27.048 1.00 93.00 313 ASN A CA 1
ATOM 2368 C C . ASN A 1 313 ? -24.152 24.678 25.785 1.00 93.00 313 ASN A C 1
ATOM 2370 O O . ASN A 1 313 ? -24.611 24.390 24.684 1.00 93.00 313 ASN A O 1
ATOM 2374 N N . SER A 1 314 ? -23.099 25.493 25.916 1.00 93.88 314 SER A N 1
ATOM 2375 C CA . SER A 1 314 ? -22.427 26.084 24.754 1.00 93.88 314 SER A CA 1
ATOM 2376 C C . SER A 1 314 ? -21.695 25.051 23.897 1.00 93.88 314 SER A C 1
ATOM 2378 O O . SER A 1 314 ? -21.709 25.188 22.677 1.00 93.88 314 SER A O 1
ATOM 2380 N N . TRP A 1 315 ? -21.141 23.993 24.499 1.00 95.19 315 TRP A N 1
ATOM 2381 C CA . TRP A 1 315 ? -20.564 22.867 23.762 1.00 95.19 315 TRP A CA 1
ATOM 2382 C C . TRP A 1 315 ? -21.601 22.189 22.862 1.00 95.19 315 TRP A C 1
ATOM 2384 O O . TRP A 1 315 ? -21.412 22.092 21.649 1.00 95.19 315 TRP A O 1
ATOM 2394 N N . ASN A 1 316 ? -22.736 21.794 23.449 1.00 96.31 316 ASN A N 1
ATOM 2395 C CA . ASN A 1 316 ? -23.803 21.082 22.741 1.00 96.31 316 ASN A CA 1
ATOM 2396 C C . ASN A 1 316 ? -24.462 21.922 21.630 1.00 96.31 316 ASN A C 1
ATOM 2398 O O . ASN A 1 316 ? -25.088 21.365 20.732 1.00 96.31 316 ASN A O 1
ATOM 2402 N N . LEU A 1 317 ? -24.348 23.255 21.679 1.00 95.06 317 LEU A N 1
ATOM 2403 C CA . LEU A 1 317 ? -24.859 24.139 20.627 1.00 95.06 317 LEU A CA 1
ATOM 2404 C C . LEU A 1 317 ? -24.000 24.120 19.356 1.00 95.06 317 LEU A C 1
ATOM 2406 O O . LEU A 1 317 ? -24.519 24.404 18.276 1.00 95.06 317 LEU A O 1
ATOM 2410 N N . THR A 1 318 ? -22.703 23.829 19.469 1.00 93.25 318 THR A N 1
ATOM 2411 C CA . THR A 1 318 ? -21.739 23.979 18.366 1.00 93.25 318 THR A CA 1
ATOM 2412 C C . THR A 1 318 ? -21.087 22.673 17.925 1.00 93.25 318 THR A C 1
ATOM 2414 O O . THR A 1 318 ? -20.526 22.631 16.831 1.00 93.25 318 THR A O 1
ATOM 2417 N N . HIS A 1 319 ? -21.200 21.601 18.709 1.00 93.50 319 HIS A N 1
ATOM 2418 C CA . HIS A 1 319 ? -20.586 20.307 18.414 1.00 93.50 319 HIS A CA 1
ATOM 2419 C C . HIS A 1 319 ? -21.642 19.258 18.056 1.00 93.50 319 HIS A C 1
ATOM 2421 O O . HIS A 1 319 ? -22.783 19.296 18.512 1.00 93.50 319 HIS A O 1
ATOM 2427 N N . ARG A 1 320 ? -21.261 18.319 17.187 1.00 91.31 320 ARG A N 1
ATOM 2428 C CA . ARG A 1 320 ? -22.093 17.186 16.762 1.00 91.31 320 ARG A CA 1
ATOM 2429 C C . ARG A 1 320 ? -21.345 15.884 17.003 1.00 91.31 320 ARG A C 1
ATOM 2431 O O . ARG A 1 320 ? -20.121 15.861 16.931 1.00 91.31 320 ARG A O 1
ATOM 2438 N N . GLY A 1 321 ? -22.098 14.808 17.216 1.00 89.50 321 GLY A N 1
ATOM 2439 C CA . GLY A 1 321 ? -21.543 13.465 17.422 1.00 89.50 321 GLY A CA 1
ATOM 2440 C C . GLY A 1 321 ? -21.080 13.186 18.853 1.00 89.50 321 GLY A C 1
ATOM 2441 O O . GLY A 1 321 ? -20.666 12.071 19.134 1.00 89.50 321 GLY A O 1
ATOM 2442 N N . SER A 1 322 ? -21.190 14.163 19.753 1.00 95.31 322 SER A N 1
ATOM 2443 C CA . SER A 1 322 ? -21.009 13.988 21.191 1.00 95.31 322 SER A CA 1
ATOM 2444 C C . SER A 1 322 ? -22.013 14.838 21.958 1.00 95.31 322 SER A C 1
ATOM 2446 O O . SER A 1 322 ? -22.590 15.787 21.412 1.00 95.31 322 SER A O 1
ATOM 2448 N N . ARG A 1 323 ? -22.228 14.499 23.226 1.00 96.56 323 ARG A N 1
ATOM 2449 C CA . ARG A 1 323 ? -23.072 15.262 24.137 1.00 96.56 323 ARG A CA 1
ATOM 2450 C C . ARG A 1 323 ? -22.373 15.413 25.480 1.00 96.56 323 ARG A C 1
ATOM 2452 O O . ARG A 1 323 ? -21.844 14.465 26.044 1.00 96.56 323 ARG A O 1
ATOM 2459 N N . ALA A 1 324 ? -22.413 16.629 26.010 1.00 95.75 324 ALA A N 1
ATOM 2460 C CA . ALA A 1 324 ? -21.971 16.928 27.362 1.00 95.75 324 ALA A CA 1
ATOM 2461 C C . ALA A 1 324 ? -23.171 17.148 28.294 1.00 95.75 324 ALA A C 1
ATOM 2463 O O . ALA A 1 324 ? -24.192 17.707 27.882 1.00 95.75 324 ALA A O 1
ATOM 2464 N N . TYR A 1 325 ? -23.068 16.742 29.557 1.00 94.19 325 TYR A N 1
ATOM 2465 C CA . TYR A 1 325 ? -24.094 16.981 30.581 1.00 94.19 325 TYR A CA 1
ATOM 2466 C C . TYR A 1 325 ? -23.498 16.926 31.991 1.00 94.19 325 TYR A C 1
ATOM 2468 O O . TYR A 1 325 ? -22.377 16.473 32.175 1.00 94.19 325 TYR A O 1
ATOM 2476 N N . VAL A 1 326 ? -24.239 17.396 32.998 1.00 91.62 326 VAL A N 1
ATOM 2477 C CA . VAL A 1 326 ? -23.877 17.180 34.409 1.00 91.62 326 VAL A CA 1
ATOM 2478 C C . VAL A 1 326 ? -24.561 15.895 34.877 1.00 91.62 326 VAL A C 1
ATOM 2480 O O . VAL A 1 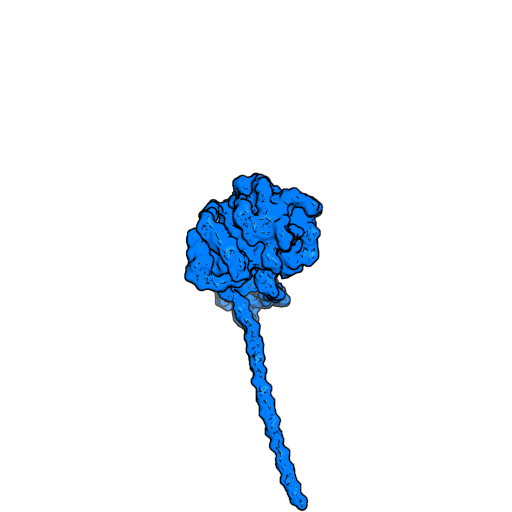326 ? -25.784 15.780 34.754 1.00 91.62 326 VAL A O 1
ATOM 2483 N N . ASN A 1 327 ? -23.789 14.911 35.342 1.00 89.81 327 ASN A N 1
ATOM 2484 C CA . ASN A 1 327 ? -24.304 13.613 35.781 1.00 89.81 327 ASN A CA 1
ATOM 2485 C C . ASN A 1 327 ? -24.945 13.700 37.187 1.00 89.81 327 ASN A C 1
ATOM 2487 O O . ASN A 1 327 ? -25.051 14.772 37.787 1.00 89.81 327 ASN A O 1
ATOM 2491 N N . ARG A 1 328 ? -25.431 12.567 37.712 1.00 87.94 328 ARG A N 1
ATOM 2492 C CA . ARG A 1 328 ? -26.118 12.518 39.020 1.00 87.94 328 ARG A CA 1
ATOM 2493 C C . ARG A 1 328 ? -25.193 12.794 40.204 1.00 87.94 328 ARG A C 1
ATOM 2495 O O . ARG A 1 328 ? -25.683 13.238 41.238 1.00 87.94 328 ARG A O 1
ATOM 2502 N N . ASP A 1 329 ? -23.900 12.567 40.022 1.00 87.88 329 ASP A N 1
ATOM 2503 C CA . ASP A 1 329 ? -22.862 12.782 41.027 1.00 87.88 329 ASP A CA 1
ATOM 2504 C C . ASP A 1 329 ? -22.326 14.227 40.994 1.00 87.88 329 ASP A C 1
ATOM 2506 O O . ASP A 1 329 ? -21.513 14.623 41.824 1.00 87.88 329 ASP A O 1
ATOM 2510 N N . GLY A 1 330 ? -22.847 15.058 40.080 1.00 87.06 330 GLY A N 1
ATOM 2511 C CA . GLY A 1 330 ? -22.474 16.464 39.934 1.00 87.06 330 GLY A CA 1
ATOM 2512 C C . GLY A 1 330 ? -21.233 16.694 39.071 1.00 87.06 330 GLY A C 1
ATOM 2513 O O . GLY A 1 330 ? -20.757 17.826 38.990 1.00 87.06 330 GLY A O 1
ATOM 2514 N N . GLU A 1 331 ? -20.724 15.659 38.408 1.00 90.06 331 GLU A N 1
ATOM 2515 C CA . GLU A 1 331 ? -19.575 15.730 37.507 1.00 90.06 331 GLU A CA 1
ATOM 2516 C C . GLU A 1 331 ? -20.016 16.124 36.097 1.00 90.06 331 GLU A C 1
ATOM 2518 O O . GLU A 1 331 ? -21.153 15.874 35.688 1.00 90.06 331 GLU A O 1
ATOM 2523 N N . ILE A 1 332 ? -19.106 16.705 35.314 1.00 92.88 332 ILE A N 1
ATOM 2524 C CA . ILE A 1 332 ? -19.353 16.889 33.883 1.00 92.88 332 ILE A CA 1
ATOM 2525 C C . ILE A 1 332 ? -19.042 15.579 33.176 1.00 92.88 332 ILE A C 1
ATOM 2527 O O . ILE A 1 332 ? -17.931 15.079 33.288 1.00 92.88 332 ILE A O 1
ATOM 2531 N N . ALA A 1 333 ? -20.002 15.065 32.422 1.00 94.81 333 ALA A N 1
ATOM 2532 C CA . ALA A 1 333 ? -19.855 13.924 31.541 1.00 94.81 333 ALA A CA 1
ATOM 2533 C C . ALA A 1 333 ? -19.787 14.373 30.078 1.00 94.81 333 ALA A C 1
ATOM 2535 O O . ALA A 1 333 ? -20.462 15.332 29.692 1.00 94.81 333 ALA A O 1
ATOM 2536 N N . LEU A 1 334 ? -19.015 13.645 29.276 1.00 96.94 334 LEU A N 1
ATOM 2537 C CA . LEU A 1 334 ? -19.029 13.693 27.816 1.00 96.94 334 LEU A CA 1
ATOM 2538 C C . LEU A 1 334 ? -19.249 12.273 27.295 1.00 96.94 334 LEU A C 1
ATOM 2540 O O . LEU A 1 334 ? -18.509 11.364 27.675 1.00 96.94 334 LEU A O 1
ATOM 2544 N N . ASP A 1 335 ? -20.242 12.096 26.428 1.00 97.12 335 ASP A N 1
ATOM 2545 C CA . ASP A 1 335 ? -20.525 10.826 25.770 1.00 97.12 335 ASP A CA 1
ATOM 2546 C C . ASP A 1 335 ? -20.625 10.939 24.246 1.00 97.12 335 ASP A C 1
ATOM 2548 O O . ASP A 1 335 ? -20.836 12.017 23.680 1.00 97.12 335 ASP A O 1
ATOM 2552 N N . ALA A 1 336 ? -20.420 9.806 23.577 1.00 97.25 336 ALA A N 1
ATOM 2553 C CA . ALA A 1 336 ? -20.644 9.633 22.149 1.00 97.25 336 ALA A CA 1
ATOM 2554 C C . ALA A 1 336 ? -21.133 8.207 21.872 1.00 97.25 336 ALA A C 1
ATOM 2556 O O . ALA A 1 336 ? -20.513 7.240 22.318 1.00 97.25 336 ALA A O 1
ATOM 2557 N N . ASP A 1 337 ? -22.213 8.083 21.100 1.00 96.31 337 ASP A N 1
ATOM 2558 C CA . ASP A 1 337 ? -22.837 6.804 20.752 1.00 96.31 337 ASP A CA 1
ATOM 2559 C C . ASP A 1 337 ? -22.538 6.409 19.295 1.00 96.31 337 ASP A C 1
ATOM 2561 O O . ASP A 1 337 ? -22.624 7.234 18.381 1.00 96.31 337 ASP A O 1
ATOM 2565 N N . LEU A 1 338 ? -22.245 5.127 19.069 1.00 93.75 338 LEU A N 1
ATOM 2566 C CA . LEU A 1 338 ? -22.109 4.510 17.753 1.00 93.75 338 LEU A CA 1
ATOM 2567 C C . LEU A 1 338 ? -23.082 3.341 17.623 1.00 93.75 338 LEU A C 1
ATOM 2569 O O . LEU A 1 338 ? -22.915 2.289 18.240 1.00 93.75 338 LEU A O 1
ATOM 2573 N N . TYR A 1 339 ? -24.075 3.517 16.756 1.00 92.94 339 TYR A N 1
ATOM 2574 C CA . TYR A 1 339 ? -25.007 2.461 16.380 1.00 92.94 339 TYR A CA 1
ATOM 2575 C C . TYR A 1 339 ? -24.421 1.622 15.245 1.00 92.94 339 TYR A C 1
ATOM 2577 O O . TYR A 1 339 ? -24.112 2.138 14.173 1.00 92.94 339 TYR A O 1
ATOM 2585 N N . LEU A 1 340 ? -24.299 0.318 15.480 1.00 88.56 340 LEU A N 1
ATOM 2586 C CA . LEU A 1 340 ? -23.796 -0.655 14.507 1.00 88.56 340 LEU A CA 1
ATOM 2587 C C . LEU A 1 340 ? -24.929 -1.246 13.656 1.00 88.56 340 LEU A C 1
ATOM 2589 O O . LEU A 1 340 ? -24.701 -1.758 12.559 1.00 88.56 340 LEU A O 1
ATOM 2593 N N . ALA A 1 341 ? -26.170 -1.142 14.140 1.00 80.19 341 ALA A N 1
ATOM 2594 C CA . ALA A 1 341 ? -27.360 -1.575 13.422 1.00 80.19 341 ALA A CA 1
ATOM 2595 C C . ALA A 1 341 ? -27.466 -0.862 12.058 1.00 80.19 341 ALA A C 1
ATOM 2597 O O . ALA A 1 341 ? -27.601 0.356 11.986 1.00 80.19 341 ALA A O 1
ATOM 2598 N N . GLY A 1 342 ? -27.407 -1.637 10.970 1.00 70.62 342 GLY A N 1
ATOM 2599 C CA . GLY A 1 342 ? -27.333 -1.124 9.592 1.00 70.62 342 GLY A CA 1
ATOM 2600 C C . GLY A 1 342 ? -26.007 -1.416 8.884 1.00 70.62 342 GLY A C 1
ATOM 2601 O O . GLY A 1 342 ? -25.943 -1.296 7.663 1.00 70.62 342 GLY A O 1
ATOM 2602 N N . GLY A 1 343 ? -25.001 -1.894 9.622 1.00 76.75 343 GLY A N 1
ATOM 2603 C CA . GLY A 1 343 ? -23.709 -2.298 9.083 1.00 76.75 343 GLY A CA 1
ATOM 2604 C C . GLY A 1 343 ? -22.703 -1.154 9.103 1.00 76.75 343 GLY A C 1
ATOM 2605 O O . GLY A 1 343 ? -22.817 -0.189 8.353 1.00 76.75 343 GLY A O 1
ATOM 2606 N N . VAL A 1 344 ? -21.680 -1.297 9.938 1.00 73.69 344 VAL A N 1
ATOM 2607 C CA . VAL A 1 344 ? -20.557 -0.366 10.062 1.00 73.69 344 VAL A CA 1
ATOM 2608 C C . VAL A 1 344 ? -19.277 -1.129 9.735 1.00 73.69 344 VAL A C 1
ATOM 2610 O O . VAL A 1 344 ? -19.109 -2.273 10.150 1.00 73.69 344 VAL A O 1
ATOM 2613 N N . ASN A 1 345 ? -18.373 -0.543 8.954 1.00 70.69 345 ASN A N 1
ATOM 2614 C CA . ASN A 1 345 ? -17.074 -1.175 8.715 1.00 70.69 345 ASN A CA 1
ATOM 2615 C C . ASN A 1 345 ? -16.116 -0.903 9.889 1.00 70.69 345 ASN A C 1
ATOM 2617 O O . ASN A 1 345 ? -16.253 0.082 10.613 1.00 70.69 345 ASN A O 1
ATOM 2621 N N . TRP A 1 346 ? -15.117 -1.765 10.071 1.00 71.25 346 TRP A N 1
ATOM 2622 C CA . TRP A 1 346 ? -14.172 -1.663 11.193 1.00 71.25 346 TRP A CA 1
ATOM 2623 C C . TRP A 1 346 ? -13.389 -0.340 11.216 1.00 71.25 346 TRP A C 1
ATOM 2625 O O . TRP A 1 346 ? -13.105 0.207 12.281 1.00 71.25 346 TRP A O 1
ATOM 2635 N N . ARG A 1 347 ? -13.118 0.232 10.032 1.00 65.75 347 ARG A N 1
ATOM 2636 C CA . ARG A 1 347 ? -12.502 1.560 9.878 1.00 65.75 347 ARG A CA 1
ATOM 2637 C C . ARG A 1 347 ? -13.351 2.652 10.528 1.00 65.75 347 ARG A C 1
ATOM 2639 O O . ARG A 1 347 ? -12.806 3.515 11.203 1.00 65.75 347 ARG A O 1
ATOM 2646 N N . ALA A 1 348 ? -14.671 2.605 10.372 1.00 73.00 348 ALA A N 1
ATOM 2647 C CA . ALA A 1 348 ? -15.573 3.571 10.983 1.00 73.00 348 ALA A CA 1
ATOM 2648 C C . ALA A 1 348 ? -15.587 3.461 12.517 1.00 73.00 348 ALA A C 1
ATOM 2650 O O . ALA A 1 348 ? -15.694 4.486 13.182 1.00 73.00 348 ALA A O 1
ATOM 2651 N N . VAL A 1 349 ? -15.392 2.264 13.084 1.00 80.31 349 VAL A N 1
ATOM 2652 C CA . VAL A 1 349 ? -15.250 2.091 14.541 1.00 80.31 349 VAL A CA 1
ATOM 2653 C C . VAL A 1 349 ? -13.938 2.710 15.044 1.00 80.31 349 VAL A C 1
ATOM 2655 O O . VAL A 1 349 ? -13.957 3.476 16.006 1.00 80.31 349 VAL A O 1
ATOM 2658 N N . ARG A 1 350 ? -12.809 2.476 14.357 1.00 82.00 350 ARG A N 1
ATOM 2659 C CA . ARG A 1 350 ? -11.521 3.129 14.682 1.00 82.00 350 ARG A CA 1
ATOM 2660 C C . ARG A 1 350 ? -11.592 4.648 14.556 1.00 82.00 350 ARG A C 1
ATOM 2662 O O . ARG A 1 350 ? -11.163 5.365 15.455 1.00 82.00 350 ARG A O 1
ATOM 2669 N N . ALA A 1 351 ? -12.166 5.137 13.457 1.00 79.12 351 ALA A N 1
ATOM 2670 C CA . ALA A 1 351 ? -12.353 6.564 13.224 1.00 79.12 351 ALA A CA 1
ATOM 2671 C C . ALA A 1 351 ? -13.235 7.195 14.308 1.00 79.12 351 ALA A C 1
ATOM 2673 O O . ALA A 1 351 ? -12.994 8.328 14.713 1.00 79.12 351 ALA A O 1
ATOM 2674 N N . PHE A 1 352 ? -14.226 6.459 14.812 1.00 88.31 352 PHE A N 1
ATOM 2675 C CA . PHE A 1 352 ? -15.060 6.906 15.917 1.00 88.31 352 PHE A CA 1
ATOM 2676 C C . PHE A 1 352 ? -14.281 7.010 17.239 1.00 88.31 352 PHE A C 1
ATOM 2678 O O . PHE A 1 352 ? -14.414 8.023 17.923 1.00 88.31 352 PHE A O 1
ATOM 2685 N N . ILE A 1 353 ? -13.403 6.047 17.555 1.00 89.50 353 ILE A N 1
ATOM 2686 C CA . ILE A 1 353 ? -12.494 6.116 18.720 1.00 89.50 353 ILE A CA 1
ATOM 2687 C C . ILE A 1 353 ? -11.565 7.332 18.618 1.00 89.50 353 ILE A C 1
ATOM 2689 O O . ILE A 1 353 ? -11.536 8.165 19.524 1.00 89.50 353 ILE A O 1
ATOM 2693 N N . ALA A 1 354 ? -10.862 7.481 17.491 1.00 86.00 354 ALA A N 1
ATOM 2694 C CA . ALA A 1 354 ? -9.960 8.610 17.256 1.00 86.00 354 ALA A CA 1
ATOM 2695 C C . ALA A 1 354 ? -10.706 9.955 17.309 1.00 86.00 354 ALA A C 1
ATOM 2697 O O . ALA A 1 354 ? -10.227 10.943 17.868 1.00 86.00 354 ALA A O 1
ATOM 2698 N N . ARG A 1 355 ? -11.937 9.998 16.782 1.00 91.06 355 ARG A N 1
ATOM 2699 C CA . ARG A 1 355 ? -12.784 11.188 16.867 1.00 91.06 355 ARG A CA 1
ATOM 2700 C C . ARG A 1 355 ? -13.182 11.500 18.304 1.00 91.06 355 ARG A C 1
ATOM 2702 O O . ARG A 1 355 ? -13.236 12.677 18.663 1.00 91.06 355 ARG A O 1
ATOM 2709 N N . PHE A 1 356 ? -13.470 10.495 19.124 1.00 95.44 356 PHE A N 1
ATOM 2710 C CA . PHE A 1 356 ? -13.785 10.712 20.531 1.00 95.44 356 PHE A CA 1
ATOM 2711 C C . PHE A 1 356 ? -12.574 11.248 21.309 1.00 95.44 356 PHE A C 1
ATOM 2713 O O . PHE A 1 356 ? -12.733 12.171 22.104 1.00 95.44 356 PHE A O 1
ATOM 2720 N N . GLU A 1 357 ? -11.359 10.789 21.006 1.00 93.62 357 GLU A N 1
ATOM 2721 C CA . GLU A 1 357 ? -10.120 11.350 21.568 1.00 93.62 357 GLU A CA 1
ATOM 2722 C C . GLU A 1 357 ? -9.941 12.835 21.233 1.00 93.62 357 GLU A C 1
ATOM 2724 O O . GLU A 1 357 ? -9.683 13.671 22.109 1.00 93.62 357 GLU A O 1
ATOM 2729 N N . GLN A 1 358 ? -10.142 13.190 19.963 1.00 92.25 358 GLN A N 1
ATOM 2730 C CA . GLN A 1 358 ? -10.124 14.584 19.534 1.00 92.25 358 GLN A CA 1
ATOM 2731 C C . GLN A 1 358 ? -11.196 15.397 20.274 1.00 92.25 358 GLN A C 1
ATOM 2733 O O . GLN A 1 358 ? -10.925 16.495 20.761 1.00 92.25 358 GLN A O 1
ATOM 2738 N N . THR A 1 359 ? -12.398 14.835 20.403 1.00 95.12 359 THR A N 1
ATOM 2739 C CA . THR A 1 359 ? -13.534 15.460 21.090 1.00 95.12 359 THR A CA 1
ATOM 2740 C C . THR A 1 359 ? -13.216 15.713 22.566 1.00 95.12 359 THR A C 1
ATOM 2742 O O . THR A 1 359 ? -13.510 16.793 23.071 1.00 95.12 359 THR A O 1
ATOM 2745 N N . ILE A 1 360 ? -12.562 14.771 23.251 1.00 94.81 360 ILE A N 1
ATOM 2746 C CA . ILE A 1 360 ? -12.062 14.945 24.621 1.00 94.81 360 ILE A CA 1
ATOM 2747 C C . ILE A 1 360 ? -11.095 16.125 24.693 1.00 94.81 360 ILE A C 1
ATOM 2749 O O . ILE A 1 360 ? -11.241 16.998 25.550 1.00 94.81 360 ILE A O 1
ATOM 2753 N N . THR A 1 361 ? -10.125 16.180 23.781 1.00 92.50 361 THR A N 1
ATOM 2754 C CA . THR A 1 361 ? -9.116 17.246 23.745 1.00 92.50 361 THR A CA 1
ATOM 2755 C C . THR A 1 361 ? -9.756 18.620 23.525 1.00 92.50 361 THR A C 1
ATOM 2757 O O . THR A 1 361 ? -9.434 19.593 24.211 1.00 92.50 361 THR A O 1
ATOM 2760 N N . GLU A 1 362 ? -10.695 18.707 22.585 1.00 93.81 362 GLU A N 1
ATOM 2761 C CA . GLU A 1 362 ? -11.453 19.922 22.287 1.00 93.81 362 GLU A CA 1
ATOM 2762 C C . GLU A 1 362 ? -12.344 20.342 23.458 1.00 93.81 362 GLU A C 1
ATOM 2764 O O . GLU A 1 362 ? -12.366 21.521 23.823 1.00 93.81 362 GLU A O 1
ATOM 2769 N N . PHE A 1 363 ? -13.026 19.388 24.093 1.00 93.50 363 PHE A N 1
ATOM 2770 C CA . PHE A 1 363 ? -13.903 19.668 25.221 1.00 93.50 363 PHE A CA 1
ATOM 2771 C C . PHE A 1 363 ? -13.121 20.121 26.453 1.00 93.50 363 PHE A C 1
ATOM 2773 O O . PHE A 1 363 ? -13.514 21.085 27.107 1.00 93.50 363 PHE A O 1
ATOM 2780 N N . ARG A 1 364 ? -11.960 19.519 26.735 1.00 90.62 364 ARG A N 1
ATOM 2781 C CA . ARG A 1 364 ? -11.052 19.991 27.791 1.00 90.62 364 ARG A CA 1
ATOM 2782 C C . ARG A 1 364 ? -10.639 21.441 27.570 1.00 90.62 364 ARG A C 1
ATOM 2784 O O . ARG A 1 364 ? -10.795 22.258 28.476 1.00 90.62 364 ARG A O 1
ATOM 2791 N N . ARG A 1 365 ? -10.230 21.784 26.346 1.00 90.31 365 ARG A N 1
ATOM 2792 C CA . ARG A 1 365 ? -9.894 23.165 25.978 1.00 90.31 365 ARG A CA 1
ATOM 2793 C C . ARG A 1 365 ? -11.087 24.104 26.170 1.00 90.31 365 ARG A C 1
ATOM 2795 O O . ARG A 1 365 ? -10.915 25.206 26.684 1.00 90.31 365 ARG A O 1
ATOM 2802 N N . HIS A 1 366 ? -12.291 23.663 25.802 1.00 89.88 366 HIS A N 1
ATOM 2803 C CA . HIS A 1 366 ? -13.539 24.412 25.995 1.00 89.88 366 HIS A CA 1
ATOM 2804 C C . HIS A 1 366 ? -13.865 24.658 27.475 1.00 89.88 366 HIS A C 1
ATOM 2806 O O . HIS A 1 366 ? -14.370 25.720 27.834 1.00 89.88 366 HIS A O 1
ATOM 2812 N N . LEU A 1 367 ? -13.518 23.712 28.350 1.00 87.50 367 LEU A N 1
ATOM 2813 C CA . LEU A 1 367 ? -13.608 23.852 29.806 1.00 87.50 367 LEU A CA 1
ATOM 2814 C C . LEU A 1 367 ? -12.446 24.662 30.418 1.00 87.50 367 LEU A C 1
ATOM 2816 O O . LEU A 1 367 ? -12.461 24.921 31.622 1.00 87.50 367 LEU A O 1
ATOM 2820 N N . GLY A 1 368 ? -11.449 25.066 29.621 1.00 82.50 368 GLY A N 1
ATOM 2821 C CA . GLY A 1 368 ? -10.253 25.779 30.078 1.00 82.50 368 GLY A CA 1
ATOM 2822 C C . GLY A 1 368 ? -9.202 24.885 30.751 1.00 82.50 368 GLY A C 1
ATOM 2823 O O . GLY A 1 368 ? -8.551 25.336 31.694 1.00 82.50 368 GLY A O 1
ATOM 2824 N N . ARG A 1 369 ? -9.067 23.627 30.310 1.00 62.66 369 ARG A N 1
ATOM 2825 C CA . ARG A 1 369 ? -8.170 22.585 30.852 1.00 62.66 369 ARG A CA 1
ATOM 2826 C C . ARG A 1 369 ? -7.246 21.951 29.815 1.00 62.66 369 ARG A C 1
ATOM 2828 O O . ARG A 1 369 ? -7.488 22.148 28.604 1.00 62.66 369 ARG A O 1
#

Sequence (369 aa):
MKSIRARVVLLAFVLGSLGIPALGEGILVLNEQCNKSAAFFPAALDALGLAYTEVNDEYDFFLALTGGGSWDLVIVDEYSSRLYDDTLDAIAAYIVAGGRVYMNYWEWDKAIAAAFEAEVGDHYFDPIPIYVWEAAHPLLTTPNAVGALNPTTNTCDSDGAYFRAMGNGVEIAGYSPESATLQAAIVVGNDGRTVLFGGILGLFSGDENGDGRADGLEFAENVVAFLLGTPIVRPRPSLWSAVSTADLDRLLSEMEITFERTATPDGRPVWSFELGGVLATLFAYDLSGEGYTSLQFYTTWELPAQGAVPAVNSWNLTHRGSRAYVNRDGEIALDADLYLAGGVNWRAVRAFIARFEQTITEFRRHLGR

Foldseek 3Di:
DDDDDDDDDPPPPPPPPPDPDDPADAEEEAFADQDQFDRQQVVLCVQLVHDYDYDDDQVVSLCCLPVDGPHLEYEAQDAHDDHDPSSLVSVLVCLVVVAFYEDDYQDDDQVSQVSQQKGWDDWAQDAAKKAFAAQVDLLCVPPDNAGIQDFPDRRHRTFFTFMDGHDPKDQGIFRDNYDDHRTGQWIQGDVQRYIYGGGNLSRRQDDVVPPPGGSSNRSSNSSVCSNSVDRSPRDDQFFFQFAAPVRVVVLCVVVVWDWDWDADPVGWIKIWTDFLNFIKIKTFDDDDPRGGQKIKIKGWDDDDLPPVVVLQVVCVVPDPQKHWDQDPVRIIMIMGMDGSRPTDGSVVVVVSSVVVSVVVNVSCVSVVD

Secondary structure (DSSP, 8-state):
------------------------S-EEEEEE--TT---HHHHHHHHHT---EEE-SHHHHHHHHHTT---SEEEEEE-SSPPPHHHHHHHHHHHHTT--EEEEESS--HHHHHHTTEEEEEEESS---BEES-TTSHHHHSSS----B-------S--EEEEEE-TT-EEEEESSSS--TT-EEEEEEGGGTEEEE-B-GGG----SS-SSS-HHHHHHHHHHHHHHTS---PPPP-EESSB-HHHHHHHHHHTT--EEEEE-TT--EEEEEEETTEEEEEEEEEEETTEEEEEEEEEEE---SSSHHHHHHHHHHH--S-EEEE-TTS-EEEEEEEE-TT-EEHHHHHHHHHHHHHHHHHHHHHTT-

Radius of gyration: 27.61 Å; chains: 1; bounding box: 78×83×67 Å

Organism: Bipolaricaulis sibiricus (NCBI:txid2501609)

pLDDT: mean 86.61, std 17.24, range [27.84, 98.75]